Protein AF-A0A938EJT9-F1 (afdb_monomer_lite)

Secondary structure (DSSP, 8-state):
-------------------PPP--PPPP--TT-EEEE-TTSSS--EEEEEEEEETTEEEEEEPPSSTTPPPEEEEEESSSTTGGGEEE--PPPPP-----TTPPTTPPP----B--TTSPPPHHHHHHHHHHHH-EE-SSSEEEEEEEEEEEE---EE--TTT--SS--TTPEEEEEEEEEEEEEEESSEEEEEEEEEEEEEEE-TTSBEEEEEEEEEEEPPPEEEE--

pLDDT: mean 80.48, std 15.71, range [39.38, 98.12]

Structure (mmCIF, N/CA/C/O backbone):
data_AF-A0A938EJT9-F1
#
_entry.id   AF-A0A938EJT9-F1
#
loop_
_atom_site.group_PDB
_atom_site.id
_atom_site.type_symbol
_atom_site.label_atom_id
_atom_site.label_alt_id
_atom_site.label_comp_id
_atom_site.label_asym_id
_atom_site.label_entity_id
_atom_site.label_seq_id
_atom_site.pdbx_PDB_ins_code
_atom_site.Cartn_x
_atom_site.Cartn_y
_atom_site.Cartn_z
_atom_site.occupancy
_atom_site.B_iso_or_equiv
_atom_site.auth_seq_id
_atom_site.auth_comp_id
_atom_site.auth_asym_id
_atom_site.auth_atom_id
_atom_site.pdbx_PDB_model_num
ATOM 1 N N . MET A 1 1 ? -91.808 22.278 -19.556 1.00 40.25 1 MET A N 1
ATOM 2 C CA . MET A 1 1 ? -91.325 20.941 -19.974 1.00 40.25 1 MET A CA 1
ATOM 3 C C . MET A 1 1 ? -90.031 21.112 -20.758 1.00 40.25 1 MET A C 1
ATOM 5 O O . MET A 1 1 ? -90.070 21.832 -21.741 1.00 40.25 1 MET A O 1
ATOM 9 N N . LYS A 1 2 ? -88.957 20.416 -20.339 1.00 39.44 2 LYS A N 1
ATOM 10 C CA . LYS A 1 2 ? -87.621 20.293 -20.978 1.00 39.44 2 LYS A CA 1
ATOM 11 C C . LYS A 1 2 ? -86.743 21.565 -20.998 1.00 39.44 2 LYS A C 1
ATOM 13 O O . LYS A 1 2 ? -87.247 22.616 -21.337 1.00 39.44 2 LYS A O 1
ATOM 18 N N . ARG A 1 3 ? -85.424 21.571 -20.751 1.00 43.16 3 ARG A N 1
ATOM 19 C CA . ARG A 1 3 ? -84.415 20.712 -20.081 1.00 43.16 3 ARG A CA 1
ATOM 20 C C . ARG A 1 3 ? -83.052 21.444 -20.297 1.00 43.16 3 ARG A C 1
ATOM 22 O O . ARG A 1 3 ? -82.793 21.809 -21.431 1.00 43.16 3 ARG A O 1
ATOM 29 N N . PHE A 1 4 ? -82.228 21.576 -19.245 1.00 47.50 4 PHE A N 1
ATOM 30 C CA . PHE A 1 4 ? -80.739 21.613 -19.195 1.00 47.50 4 PHE A CA 1
ATOM 31 C C . PHE A 1 4 ? -79.873 22.648 -19.961 1.00 47.50 4 PHE A C 1
ATOM 33 O O . PHE A 1 4 ? -79.916 22.703 -21.181 1.00 47.50 4 PHE A O 1
ATOM 40 N N . LEU A 1 5 ? -78.983 23.324 -19.205 1.00 46.72 5 LEU A N 1
ATOM 41 C CA . LEU A 1 5 ? -77.520 23.562 -19.387 1.00 46.72 5 LEU A CA 1
ATOM 42 C C . LEU A 1 5 ? -77.147 24.690 -18.387 1.00 46.72 5 LEU A C 1
ATOM 44 O O . LEU A 1 5 ? -77.587 25.814 -18.578 1.00 46.72 5 LEU A O 1
ATOM 48 N N . THR A 1 6 ? -76.515 24.538 -17.217 1.00 51.53 6 THR A N 1
ATOM 49 C CA . THR A 1 6 ? -75.310 23.823 -16.748 1.00 51.53 6 THR A CA 1
ATOM 50 C C . THR A 1 6 ? -74.027 24.196 -17.499 1.00 51.53 6 THR A C 1
ATOM 52 O O . THR A 1 6 ? -73.629 23.502 -18.427 1.00 51.53 6 THR A O 1
ATOM 55 N N . VAL A 1 7 ? -73.349 25.262 -17.053 1.00 47.94 7 VAL A N 1
ATOM 56 C CA . VAL A 1 7 ? -71.919 25.496 -17.319 1.00 47.94 7 VAL A CA 1
ATOM 57 C C . VAL A 1 7 ? -71.188 25.437 -15.981 1.00 47.94 7 VAL A C 1
ATOM 59 O O . VAL A 1 7 ? -71.443 26.224 -15.073 1.00 47.94 7 VAL A O 1
ATOM 62 N N . ILE A 1 8 ? -70.351 24.411 -15.865 1.00 51.97 8 ILE A N 1
ATOM 63 C CA . ILE A 1 8 ? -69.615 23.993 -14.676 1.00 51.97 8 ILE A CA 1
ATOM 64 C C . ILE A 1 8 ? -68.308 24.784 -14.605 1.00 51.97 8 ILE A C 1
ATOM 66 O O . ILE A 1 8 ? -67.521 24.805 -15.548 1.00 51.97 8 ILE A O 1
ATOM 70 N N . LEU A 1 9 ? -68.098 25.420 -13.456 1.00 45.81 9 LEU A N 1
ATOM 71 C CA . LEU A 1 9 ? -66.876 26.094 -13.044 1.00 45.81 9 LEU A CA 1
ATOM 72 C C . LEU A 1 9 ? -65.834 25.023 -12.659 1.00 45.81 9 LEU A C 1
ATOM 74 O O . LEU A 1 9 ? -65.837 24.521 -11.537 1.00 45.81 9 LEU A O 1
ATOM 78 N N . SER A 1 10 ? -64.978 24.613 -13.596 1.00 46.66 10 SER A N 1
ATOM 79 C CA . SER A 1 10 ? -63.908 23.641 -13.333 1.00 46.66 10 SER A CA 1
ATOM 80 C C . SER A 1 10 ? -62.646 24.338 -12.822 1.00 46.66 10 SER A C 1
ATOM 82 O O . SER A 1 10 ? -61.808 24.802 -13.591 1.00 46.66 10 SER A O 1
ATOM 84 N N . LEU A 1 11 ? -62.520 24.382 -11.496 1.00 44.09 11 LEU A N 1
ATOM 85 C CA . LEU A 1 11 ? -61.301 24.715 -10.764 1.00 44.09 11 LEU A CA 1
ATOM 86 C C . LEU A 1 11 ? -60.334 23.515 -10.861 1.00 44.09 11 LEU A C 1
ATOM 88 O O . LEU A 1 11 ? -60.509 22.511 -10.173 1.00 44.09 11 LEU A O 1
ATOM 92 N N . ILE A 1 12 ? -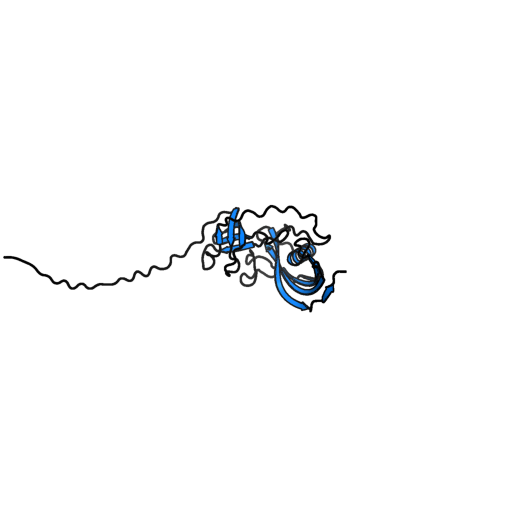59.342 23.580 -11.752 1.00 57.06 12 ILE A N 1
ATOM 93 C CA . ILE A 1 12 ? -58.293 22.555 -11.868 1.00 57.06 12 ILE A CA 1
ATOM 94 C C . ILE A 1 12 ? -57.261 22.807 -10.763 1.00 57.06 12 ILE A C 1
ATOM 96 O O . ILE A 1 12 ? -56.360 23.631 -10.905 1.00 57.06 12 ILE A O 1
ATOM 100 N N . ALA A 1 13 ? -57.414 22.107 -9.639 1.00 51.66 13 ALA A N 1
ATOM 101 C CA . ALA A 1 13 ? -56.390 21.999 -8.607 1.00 51.66 13 ALA A CA 1
ATOM 102 C C . ALA A 1 13 ? -55.299 21.028 -9.089 1.00 51.66 13 ALA A C 1
ATOM 104 O O . ALA A 1 13 ? -55.455 19.808 -9.033 1.00 51.66 13 ALA A O 1
ATOM 105 N N . LEU A 1 14 ? -54.203 21.581 -9.607 1.00 50.12 14 LEU A N 1
ATOM 106 C CA . LEU A 1 14 ? -53.016 20.837 -10.014 1.00 50.12 14 LEU A CA 1
ATOM 107 C C . LEU A 1 14 ? -52.234 20.417 -8.755 1.00 50.12 14 LEU A C 1
ATOM 109 O O . LEU A 1 14 ? -51.429 21.178 -8.222 1.00 50.12 14 LEU A O 1
ATOM 113 N N . VAL A 1 15 ? -52.504 19.215 -8.246 1.00 52.34 15 VAL A N 1
ATOM 114 C CA . VAL A 1 15 ? -51.714 18.591 -7.176 1.00 52.34 15 VAL A CA 1
ATOM 115 C C . VAL A 1 15 ? -50.396 18.116 -7.788 1.00 52.34 15 VAL A C 1
ATOM 117 O O . VAL A 1 15 ? -50.340 17.085 -8.454 1.00 52.34 15 VAL A O 1
ATOM 120 N N . ALA A 1 16 ? -49.331 18.892 -7.592 1.00 51.09 16 ALA A N 1
ATOM 121 C CA . ALA A 1 16 ? -47.973 18.478 -7.914 1.00 51.09 16 ALA A CA 1
ATOM 122 C C . ALA A 1 16 ? -47.543 17.375 -6.931 1.00 51.09 16 ALA A C 1
ATOM 124 O O . ALA A 1 16 ? -47.157 17.651 -5.797 1.00 51.09 16 ALA A O 1
ATOM 125 N N . LEU A 1 17 ? -47.639 16.114 -7.362 1.00 52.88 17 LEU A N 1
ATOM 126 C CA . LEU A 1 17 ? -47.002 14.983 -6.691 1.00 52.88 17 LEU A CA 1
ATOM 127 C C . LEU A 1 17 ? -45.481 15.154 -6.830 1.00 52.88 17 LEU A C 1
ATOM 129 O O . LEU A 1 17 ? -44.883 14.777 -7.835 1.00 52.88 17 LEU A O 1
ATOM 133 N N . SER A 1 18 ? -44.845 15.748 -5.825 1.00 52.62 18 SER A N 1
ATOM 134 C CA . SER A 1 18 ? -43.399 15.667 -5.648 1.00 52.62 18 SER A CA 1
ATOM 135 C C . SER A 1 18 ? -43.050 14.225 -5.280 1.00 52.62 18 SER A C 1
ATOM 137 O O . SER A 1 18 ? -43.111 13.839 -4.112 1.00 52.62 18 SER A O 1
ATOM 139 N N . ALA A 1 19 ? -42.740 13.411 -6.286 1.00 51.78 19 ALA A N 1
ATOM 140 C CA . ALA A 1 19 ? -42.120 12.113 -6.088 1.00 51.78 19 ALA A CA 1
ATOM 141 C C . ALA A 1 19 ? -40.722 12.344 -5.499 1.00 51.78 19 ALA A C 1
ATOM 143 O O . ALA A 1 19 ? -39.797 12.741 -6.207 1.00 51.78 19 ALA A O 1
ATOM 144 N N . SER A 1 20 ? -40.579 12.149 -4.189 1.00 52.94 20 SER A N 1
ATOM 145 C CA . SER A 1 20 ? -39.262 12.063 -3.564 1.00 52.94 20 SER A CA 1
ATOM 146 C C . SER A 1 20 ? -38.480 10.937 -4.247 1.00 52.94 20 SER A C 1
ATOM 148 O O . SER A 1 20 ? -39.041 9.848 -4.408 1.00 52.94 20 SER A O 1
ATOM 150 N N . PRO A 1 21 ? -37.218 11.154 -4.661 1.00 54.62 21 PRO A N 1
ATOM 151 C CA . PRO A 1 21 ? -36.400 10.072 -5.184 1.00 54.62 21 PRO A CA 1
ATOM 152 C C . PRO A 1 21 ? -36.297 8.996 -4.102 1.00 54.62 21 PRO A C 1
ATOM 154 O O . PRO A 1 21 ? -35.836 9.262 -2.991 1.00 54.62 21 PRO A O 1
ATOM 157 N N . ALA A 1 22 ? -36.793 7.796 -4.407 1.00 55.19 22 ALA A N 1
ATOM 158 C CA . ALA A 1 22 ? -36.596 6.641 -3.550 1.00 55.19 22 ALA A CA 1
ATOM 159 C C . ALA A 1 22 ? -35.086 6.447 -3.377 1.00 55.19 22 ALA A C 1
ATOM 161 O O . ALA A 1 22 ? -34.346 6.454 -4.362 1.00 55.19 22 ALA A O 1
ATOM 162 N N . ALA A 1 23 ? -34.632 6.322 -2.130 1.00 57.34 23 ALA A N 1
ATOM 163 C CA . ALA A 1 23 ? -33.250 5.974 -1.850 1.00 57.34 23 ALA A CA 1
ATOM 164 C C . ALA A 1 23 ? -32.955 4.642 -2.550 1.00 57.34 23 ALA A C 1
ATOM 166 O O . ALA A 1 23 ? -33.584 3.627 -2.247 1.00 57.34 23 ALA A O 1
ATOM 167 N N . VAL A 1 24 ? -32.056 4.668 -3.532 1.00 55.97 24 VAL A N 1
ATOM 168 C CA . VAL A 1 24 ? -31.617 3.468 -4.239 1.00 55.97 24 VAL A CA 1
ATOM 169 C C . VAL A 1 24 ? -30.827 2.647 -3.225 1.00 55.97 24 VAL A C 1
ATOM 171 O O . VAL A 1 24 ? -29.765 3.067 -2.772 1.00 55.97 24 VAL A O 1
ATOM 174 N N . ALA A 1 25 ? -31.392 1.528 -2.779 1.00 57.81 25 ALA A N 1
ATOM 175 C CA . ALA A 1 25 ? -30.650 0.573 -1.971 1.00 57.81 25 ALA A CA 1
ATOM 176 C C . ALA A 1 25 ? -29.583 -0.078 -2.861 1.00 57.81 25 ALA A C 1
ATOM 178 O O . ALA A 1 25 ? -29.863 -0.388 -4.023 1.00 57.81 25 ALA A O 1
ATOM 179 N N . ALA A 1 26 ? -28.374 -0.281 -2.330 1.00 61.00 26 ALA A N 1
ATOM 180 C CA . ALA A 1 26 ? -27.379 -1.087 -3.030 1.00 61.00 26 ALA A CA 1
ATOM 181 C C . ALA A 1 26 ? -27.960 -2.490 -3.313 1.00 61.00 26 ALA A C 1
ATOM 183 O O . ALA A 1 26 ? -28.765 -2.978 -2.512 1.00 61.00 26 ALA A O 1
ATOM 184 N N . PRO A 1 27 ? -27.560 -3.160 -4.410 1.00 68.00 27 PRO A N 1
ATOM 185 C CA . PRO A 1 27 ? -27.874 -4.573 -4.588 1.00 68.00 27 PRO A CA 1
ATOM 186 C C . PRO A 1 27 ? -27.391 -5.369 -3.364 1.00 68.00 27 PRO A C 1
ATOM 188 O O . PRO A 1 27 ? -26.312 -5.086 -2.833 1.00 68.00 27 PRO A O 1
ATOM 191 N N . ASP A 1 28 ? -28.184 -6.340 -2.903 1.00 84.25 28 ASP A N 1
ATOM 192 C CA . ASP A 1 28 ? -27.741 -7.240 -1.837 1.00 84.25 28 ASP A CA 1
ATOM 193 C C . ASP A 1 28 ? -26.773 -8.283 -2.416 1.00 84.25 28 ASP A C 1
ATOM 195 O O . ASP A 1 28 ? -27.117 -8.992 -3.364 1.00 84.25 28 ASP A O 1
ATOM 199 N N . PHE A 1 29 ? -25.557 -8.350 -1.867 1.00 90.19 29 PHE A N 1
ATOM 200 C CA . PHE A 1 29 ? -24.513 -9.301 -2.266 1.00 90.19 29 PHE A CA 1
ATOM 201 C C . PHE A 1 29 ? -24.236 -10.283 -1.132 1.00 90.19 29 PHE A C 1
ATOM 203 O O . PHE A 1 29 ? -24.182 -9.890 0.031 1.00 90.19 29 PHE A O 1
ATOM 210 N N . ASN A 1 30 ? -23.979 -11.541 -1.471 1.00 92.00 30 ASN A N 1
ATOM 211 C CA . ASN A 1 30 ? -23.541 -12.561 -0.526 1.00 92.00 30 ASN A CA 1
ATOM 212 C C . ASN A 1 30 ? -22.011 -12.643 -0.471 1.00 92.00 30 ASN A C 1
ATOM 214 O O . ASN A 1 30 ? -21.303 -12.316 -1.428 1.00 92.00 30 ASN A O 1
ATOM 218 N N . VAL A 1 31 ? -21.483 -13.160 0.640 1.00 89.44 31 VAL A N 1
ATOM 219 C CA . VAL A 1 31 ? -20.063 -13.528 0.730 1.00 89.44 31 VAL A CA 1
ATOM 220 C C . VAL A 1 31 ? -19.733 -14.569 -0.345 1.00 89.44 31 VAL A C 1
ATOM 222 O O . VAL A 1 31 ? -20.344 -15.634 -0.400 1.00 89.44 31 VAL A O 1
ATOM 225 N N . GLY A 1 32 ? -18.739 -14.265 -1.177 1.00 86.88 32 GLY A N 1
ATOM 226 C CA . GLY A 1 32 ? -18.320 -15.055 -2.334 1.00 86.88 32 GLY A CA 1
ATOM 227 C C . GLY A 1 32 ? -18.750 -14.470 -3.682 1.00 86.88 32 GLY A C 1
ATOM 228 O O . GLY A 1 32 ? -18.171 -14.850 -4.701 1.00 86.88 32 GLY A O 1
ATOM 229 N N . ASP A 1 33 ? -19.693 -13.523 -3.708 1.00 92.56 33 ASP A N 1
ATOM 230 C CA . ASP A 1 33 ? -20.169 -12.928 -4.957 1.00 92.56 33 ASP A CA 1
ATOM 231 C C . ASP A 1 33 ? -19.076 -12.103 -5.649 1.00 92.56 33 ASP A C 1
ATOM 233 O O . ASP A 1 33 ? -18.282 -11.397 -5.013 1.00 92.56 33 ASP A O 1
ATOM 237 N N . ARG A 1 34 ? -19.056 -12.174 -6.986 1.00 93.50 34 ARG A N 1
ATOM 238 C CA . ARG A 1 34 ? -18.194 -11.343 -7.830 1.00 93.50 34 ARG A CA 1
ATOM 239 C C . ARG A 1 34 ? -18.795 -9.956 -7.964 1.00 93.50 34 ARG A C 1
ATOM 241 O O . ARG A 1 34 ? -19.933 -9.791 -8.401 1.00 93.50 34 ARG A O 1
ATOM 248 N N . VAL A 1 35 ? -17.996 -8.954 -7.632 1.00 94.44 35 VAL A N 1
ATOM 249 C CA . VAL A 1 35 ? -18.419 -7.553 -7.629 1.00 94.44 35 VAL A CA 1
ATOM 250 C C . VAL A 1 35 ? -17.384 -6.682 -8.319 1.00 94.44 35 VAL A C 1
ATOM 252 O O . VAL A 1 35 ? -16.220 -7.054 -8.428 1.00 94.44 35 VAL A O 1
ATOM 255 N N . GLU A 1 36 ? -17.805 -5.532 -8.820 1.00 94.06 36 GLU A N 1
ATOM 256 C CA . GLU A 1 36 ? -16.907 -4.445 -9.193 1.00 94.06 36 GLU A CA 1
ATOM 257 C C . GLU A 1 36 ? -17.176 -3.274 -8.268 1.00 94.06 36 GLU A C 1
ATOM 259 O O . GLU A 1 36 ? -18.337 -2.998 -7.953 1.00 94.06 36 GLU A O 1
ATOM 264 N N . ILE A 1 37 ? -16.119 -2.571 -7.868 1.00 92.94 37 ILE A N 1
ATOM 265 C CA . ILE A 1 37 ? -16.244 -1.381 -7.030 1.00 92.94 37 ILE A CA 1
ATOM 266 C C . ILE A 1 37 ? -15.594 -0.152 -7.661 1.00 92.94 37 ILE A C 1
ATOM 268 O O . ILE A 1 37 ? -14.522 -0.246 -8.251 1.00 92.94 37 ILE A O 1
ATOM 272 N N . ASP A 1 38 ? -16.212 1.016 -7.491 1.00 90.44 38 ASP A N 1
ATOM 273 C CA . ASP A 1 38 ? -15.593 2.321 -7.758 1.00 90.44 38 ASP A CA 1
ATOM 274 C C . ASP A 1 38 ? -15.029 2.887 -6.452 1.00 90.44 38 ASP A C 1
ATOM 276 O O . ASP A 1 38 ? -15.600 3.777 -5.814 1.00 90.44 38 ASP A O 1
ATOM 280 N N . ALA A 1 39 ? -13.900 2.321 -6.025 1.00 83.06 39 ALA A N 1
ATOM 281 C CA . ALA A 1 39 ? -13.293 2.601 -4.725 1.00 83.06 39 ALA A CA 1
ATOM 282 C C . ALA A 1 39 ? -12.998 4.094 -4.485 1.00 83.06 39 ALA A C 1
ATOM 284 O O . ALA A 1 39 ? -13.011 4.556 -3.344 1.00 83.06 39 ALA A O 1
ATOM 285 N N . LEU A 1 40 ? -12.734 4.855 -5.552 1.00 80.31 40 LEU A N 1
ATOM 286 C CA . LEU A 1 40 ? -12.380 6.274 -5.475 1.00 80.31 40 LEU A CA 1
ATOM 287 C C . LEU A 1 40 ? -13.544 7.206 -5.840 1.00 80.31 40 LEU A C 1
ATOM 289 O O . LEU A 1 40 ? -13.448 8.407 -5.595 1.00 80.31 40 LEU A O 1
ATOM 293 N N . GLY A 1 41 ? -14.650 6.686 -6.377 1.00 81.94 41 GLY A N 1
ATOM 294 C CA . GLY A 1 41 ? -15.772 7.509 -6.840 1.00 81.94 41 GLY A CA 1
ATOM 295 C C . GLY A 1 41 ? -15.444 8.313 -8.093 1.00 81.94 41 GLY A C 1
ATOM 296 O O . GLY A 1 41 ? -15.935 9.431 -8.240 1.00 81.94 41 GLY A O 1
ATOM 297 N N . ILE A 1 42 ? -14.552 7.796 -8.937 1.00 84.75 42 ILE A N 1
ATOM 298 C CA . ILE A 1 42 ? -14.068 8.467 -10.155 1.00 84.75 42 ILE A CA 1
ATOM 299 C C . ILE A 1 42 ? -14.501 7.731 -11.429 1.00 84.75 42 ILE A C 1
ATOM 301 O O . ILE A 1 42 ? -13.981 8.006 -12.509 1.00 84.75 42 ILE A O 1
ATOM 305 N N . GLY A 1 43 ? -15.421 6.771 -11.311 1.00 85.75 43 GLY A N 1
ATOM 306 C CA . GLY A 1 43 ? -15.906 5.935 -12.406 1.00 85.75 43 GLY A CA 1
ATOM 307 C C . GLY A 1 43 ? -14.947 4.817 -12.816 1.00 85.75 43 GLY A C 1
ATOM 308 O O . GLY A 1 43 ? -15.142 4.210 -13.871 1.00 85.75 43 GLY A O 1
ATOM 309 N N . LYS A 1 44 ? -13.910 4.530 -12.016 1.00 88.81 44 LYS A N 1
ATOM 310 C CA . LYS A 1 44 ? -12.966 3.438 -12.287 1.00 88.81 44 LYS A CA 1
ATOM 311 C C . LYS A 1 44 ? -13.382 2.199 -11.500 1.00 88.81 44 LYS A C 1
ATOM 313 O O . LYS A 1 44 ? -13.154 2.122 -10.299 1.00 88.81 44 LYS A O 1
ATOM 318 N N . TRP A 1 45 ? -13.947 1.233 -12.212 1.00 91.44 45 TRP A N 1
ATOM 319 C CA . TRP A 1 45 ? -14.442 -0.018 -11.648 1.00 91.44 45 TRP A CA 1
ATOM 320 C C . TRP A 1 45 ? -13.330 -1.059 -11.533 1.00 91.44 45 TRP A C 1
ATOM 322 O O . TRP A 1 45 ? -12.627 -1.335 -12.506 1.00 91.44 45 TRP A O 1
ATOM 332 N N . GLU A 1 46 ? -13.171 -1.629 -10.342 1.00 90.94 46 GLU A N 1
ATOM 333 C CA . GLU A 1 46 ? -12.173 -2.654 -10.037 1.00 90.94 46 GLU A CA 1
ATOM 334 C C . GLU A 1 46 ? -12.883 -3.956 -9.639 1.00 90.94 46 GLU A C 1
ATOM 336 O O . GLU A 1 46 ? -13.681 -3.936 -8.697 1.00 90.94 46 GLU A O 1
ATOM 341 N N . PRO A 1 47 ? -12.641 -5.078 -10.346 1.00 93.38 47 PRO A N 1
ATOM 342 C CA . PRO A 1 47 ? -13.280 -6.351 -10.037 1.00 93.38 47 PRO A CA 1
ATOM 343 C C . PRO A 1 47 ? -12.755 -6.921 -8.717 1.00 93.38 47 PRO A C 1
ATOM 345 O O . PRO A 1 47 ? -11.640 -6.619 -8.289 1.00 93.38 47 PRO A O 1
ATOM 348 N N . GLY A 1 48 ? -13.560 -7.748 -8.062 1.00 92.69 48 GLY A N 1
ATOM 349 C CA . GLY A 1 48 ? -13.253 -8.325 -6.763 1.00 92.69 48 GLY A CA 1
ATOM 350 C C . GLY A 1 48 ? -14.291 -9.332 -6.284 1.00 92.69 48 GLY A C 1
ATOM 351 O O . GLY A 1 48 ? -15.152 -9.798 -7.035 1.00 92.69 48 GLY A O 1
ATOM 352 N N . VAL A 1 49 ? -14.187 -9.682 -5.007 1.00 92.50 49 VAL A N 1
ATOM 353 C CA . VAL A 1 49 ? -15.078 -10.617 -4.312 1.00 92.50 49 VAL A CA 1
ATOM 354 C C . VAL A 1 49 ? -15.584 -9.969 -3.028 1.00 92.50 49 VAL A C 1
ATOM 356 O O . VAL A 1 49 ? -14.793 -9.393 -2.275 1.00 92.50 49 VAL A O 1
ATOM 359 N N . ALA A 1 50 ? -16.879 -10.082 -2.745 1.00 91.31 50 ALA A N 1
ATOM 360 C CA . ALA A 1 50 ? -17.414 -9.779 -1.420 1.00 91.31 50 ALA A CA 1
ATOM 361 C C . ALA A 1 50 ? -16.916 -10.843 -0.427 1.00 91.31 50 ALA A C 1
ATOM 363 O O . ALA A 1 50 ? -17.238 -12.019 -0.556 1.00 91.31 50 ALA A O 1
ATOM 364 N N . ILE A 1 51 ? -16.089 -10.463 0.544 1.00 90.62 51 ILE A N 1
ATOM 365 C CA . ILE A 1 51 ? -15.435 -11.409 1.469 1.00 90.62 51 ILE A CA 1
ATOM 366 C C . ILE A 1 51 ? -16.006 -11.375 2.887 1.00 90.62 51 ILE A C 1
ATOM 368 O O . ILE A 1 51 ? -15.759 -12.296 3.660 1.00 90.62 51 ILE A O 1
ATOM 372 N N . ALA A 1 52 ? -16.763 -10.336 3.232 1.00 86.44 52 ALA A N 1
ATOM 373 C CA . ALA A 1 52 ? -17.575 -10.297 4.438 1.00 86.44 52 ALA A CA 1
ATOM 374 C C . ALA A 1 52 ? -18.765 -9.355 4.242 1.00 86.44 52 ALA A C 1
ATOM 376 O O . ALA A 1 52 ? -18.714 -8.423 3.435 1.00 86.44 52 ALA A O 1
ATOM 377 N N . GLU A 1 53 ? -19.808 -9.581 5.026 1.00 88.81 53 GLU A N 1
ATOM 378 C CA . GLU A 1 53 ? -20.993 -8.739 5.090 1.00 88.81 53 GLU A CA 1
ATOM 379 C C . GLU A 1 53 ? -21.212 -8.310 6.541 1.00 88.81 53 GLU A C 1
ATOM 381 O O . GLU A 1 53 ? -21.187 -9.128 7.461 1.00 88.81 53 GLU A O 1
ATOM 386 N N . ASN A 1 54 ? -21.412 -7.012 6.736 1.00 86.06 54 ASN A N 1
ATOM 387 C CA . ASN A 1 54 ? -21.825 -6.409 7.994 1.00 86.06 54 ASN A CA 1
ATOM 388 C C . ASN A 1 54 ? -23.225 -5.805 7.820 1.00 86.06 54 ASN A C 1
ATOM 390 O O . ASN A 1 54 ? -23.667 -5.577 6.695 1.00 86.06 54 ASN A O 1
ATOM 394 N N . ALA A 1 55 ? -23.880 -5.458 8.934 1.00 85.38 55 ALA A N 1
ATOM 395 C CA . ALA A 1 55 ? -25.223 -4.867 8.926 1.00 85.38 55 ALA A CA 1
ATOM 396 C C . ALA A 1 55 ? -25.372 -3.703 7.923 1.00 85.38 55 ALA A C 1
ATOM 398 O O . ALA A 1 55 ? -26.340 -3.662 7.171 1.00 85.38 55 ALA A O 1
ATOM 399 N N . ASP A 1 56 ? -24.367 -2.821 7.852 1.00 86.69 56 ASP A N 1
ATOM 400 C CA . ASP A 1 56 ? -24.431 -1.596 7.046 1.00 86.69 56 ASP A CA 1
ATOM 401 C C . ASP A 1 56 ? -23.409 -1.545 5.896 1.00 86.69 56 ASP 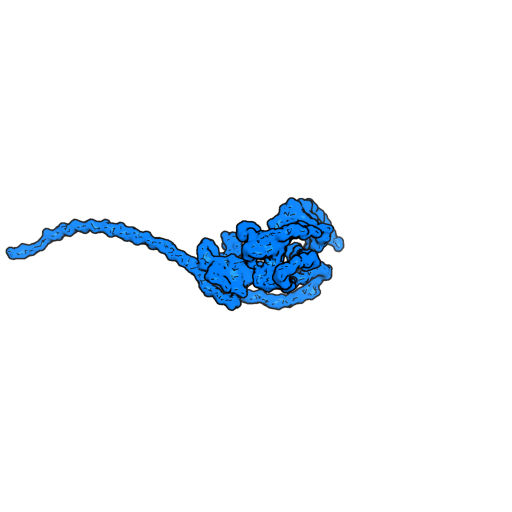A C 1
ATOM 403 O O . ASP A 1 56 ? -23.274 -0.510 5.241 1.00 86.69 56 ASP A O 1
ATOM 407 N N . SER A 1 57 ? -22.635 -2.610 5.648 1.00 88.00 57 SER A N 1
ATOM 408 C CA . SER A 1 57 ? -21.566 -2.582 4.631 1.00 88.00 57 SER A CA 1
ATOM 409 C C . SER A 1 57 ? -21.127 -3.956 4.130 1.00 88.00 57 SER A C 1
ATOM 411 O O . SER A 1 57 ? -21.265 -4.961 4.820 1.00 88.00 57 SER A O 1
ATOM 413 N N . TYR A 1 58 ? -20.505 -3.969 2.955 1.00 90.00 58 TYR A N 1
ATOM 414 C CA . TYR A 1 58 ? -19.724 -5.083 2.430 1.00 90.00 58 TYR A CA 1
ATOM 415 C C . TYR A 1 58 ? -18.239 -4.836 2.640 1.00 90.00 58 TYR A C 1
ATOM 417 O O . TYR A 1 58 ? -17.756 -3.721 2.443 1.00 90.00 58 TYR A O 1
ATOM 425 N N . LEU A 1 59 ? -17.495 -5.889 2.960 1.00 90.62 59 LEU A N 1
ATOM 426 C CA . LEU A 1 59 ? -16.052 -5.908 2.782 1.00 90.62 59 LEU A CA 1
ATOM 427 C C . LEU A 1 59 ? -15.746 -6.561 1.437 1.00 90.62 59 LEU A C 1
ATOM 429 O O . LEU A 1 59 ? -15.991 -7.752 1.249 1.00 90.62 59 LEU A O 1
ATOM 433 N N . VAL A 1 60 ? -15.199 -5.787 0.509 1.00 90.94 60 VAL A N 1
ATOM 434 C CA . VAL A 1 60 ? -14.828 -6.255 -0.827 1.00 90.94 60 VAL A CA 1
ATOM 435 C C . VAL A 1 60 ? -13.318 -6.364 -0.926 1.00 90.94 60 VAL A C 1
ATOM 437 O O . VAL A 1 60 ? -12.601 -5.415 -0.612 1.00 90.94 60 VAL A O 1
ATOM 440 N N . ARG A 1 61 ? -12.838 -7.510 -1.406 1.00 89.19 61 ARG A N 1
ATOM 441 C CA . ARG A 1 61 ? -11.443 -7.727 -1.782 1.00 89.19 61 ARG A CA 1
ATOM 442 C C . ARG A 1 61 ? -11.306 -7.580 -3.293 1.00 89.19 61 ARG A C 1
ATOM 444 O O . ARG A 1 61 ? -11.845 -8.410 -4.020 1.00 89.19 61 ARG A O 1
ATOM 451 N N . THR A 1 62 ? -10.609 -6.551 -3.766 1.00 89.75 62 THR A N 1
ATOM 452 C CA . THR A 1 62 ? -10.370 -6.357 -5.203 1.00 89.75 62 THR A CA 1
ATOM 453 C C . THR A 1 62 ? -9.326 -7.326 -5.712 1.00 89.75 62 THR A C 1
ATOM 455 O O . THR A 1 62 ? -8.359 -7.631 -5.012 1.00 89.75 62 THR A O 1
ATOM 458 N N . ASP A 1 63 ? -9.511 -7.786 -6.943 1.00 86.06 63 ASP A N 1
ATOM 459 C CA . ASP A 1 63 ? -8.518 -8.561 -7.662 1.00 86.06 63 ASP A CA 1
ATOM 460 C C . ASP A 1 63 ? -7.191 -7.791 -7.679 1.00 86.06 63 ASP A C 1
ATOM 462 O O . ASP A 1 63 ? -7.166 -6.557 -7.787 1.00 86.06 63 ASP A O 1
ATOM 466 N N . PRO A 1 64 ? -6.057 -8.494 -7.566 1.00 73.75 64 PRO A N 1
ATOM 467 C CA . PRO A 1 64 ? -4.779 -7.825 -7.606 1.00 73.75 64 PRO A CA 1
ATOM 468 C C . PRO A 1 64 ? -4.625 -7.240 -9.010 1.00 73.75 64 PRO A C 1
ATOM 470 O O . PRO A 1 64 ? -4.801 -7.943 -10.003 1.00 73.75 64 PRO A O 1
ATOM 473 N N . LEU A 1 65 ? -4.242 -5.963 -9.113 1.00 68.88 65 LEU A N 1
ATOM 474 C CA . LEU A 1 65 ? -4.063 -5.305 -10.421 1.00 68.88 65 LEU A CA 1
ATOM 475 C C . LEU A 1 65 ? -3.050 -6.038 -11.323 1.00 68.88 65 LEU A C 1
ATOM 477 O O . LEU A 1 65 ? -2.968 -5.762 -12.516 1.00 68.88 65 LEU A O 1
ATOM 481 N N . ARG A 1 66 ? -2.229 -6.917 -10.734 1.00 63.84 66 ARG A N 1
ATOM 482 C CA . ARG A 1 66 ? -1.254 -7.776 -11.404 1.00 63.84 66 ARG A CA 1
ATOM 483 C C . ARG A 1 66 ? -0.790 -8.910 -10.485 1.00 63.84 66 ARG A C 1
ATOM 485 O O . ARG A 1 66 ? -0.894 -8.774 -9.259 1.00 63.84 66 ARG A O 1
ATOM 492 N N . PRO A 1 67 ? -0.189 -9.971 -11.048 1.00 60.50 67 PRO A N 1
ATOM 493 C CA . PRO A 1 67 ? 0.421 -11.036 -10.273 1.00 60.50 67 PRO A CA 1
ATOM 494 C C . PRO A 1 67 ? 1.343 -10.547 -9.145 1.00 60.50 67 PRO A C 1
ATOM 496 O O . PRO A 1 67 ? 2.144 -9.632 -9.326 1.00 60.50 67 PRO A O 1
ATOM 499 N N . GLY A 1 68 ? 1.221 -11.154 -7.965 1.00 55.44 68 GLY A N 1
ATOM 500 C CA . GLY A 1 68 ? 2.041 -10.858 -6.788 1.00 55.44 68 GLY A CA 1
ATOM 501 C C . GLY A 1 68 ? 1.757 -9.544 -6.046 1.00 55.44 68 GLY A C 1
ATOM 502 O O . GLY A 1 68 ? 2.428 -9.297 -5.045 1.00 55.44 68 GLY A O 1
ATOM 503 N N . MET A 1 69 ? 0.800 -8.706 -6.468 1.00 59.62 69 MET A N 1
ATOM 504 C CA . MET A 1 69 ? 0.393 -7.545 -5.659 1.00 59.62 69 MET A CA 1
ATOM 505 C C . MET A 1 69 ? -0.582 -7.932 -4.540 1.00 59.62 69 MET A C 1
ATOM 507 O O . MET A 1 69 ? -1.357 -8.876 -4.703 1.00 59.62 69 MET A O 1
ATOM 511 N N . PRO A 1 70 ? -0.560 -7.214 -3.399 1.00 64.31 70 PRO A N 1
ATOM 512 C CA . PRO A 1 70 ? -1.581 -7.393 -2.379 1.00 64.31 70 PRO A CA 1
ATOM 513 C C . PRO A 1 70 ? -2.949 -7.003 -2.946 1.00 64.31 70 PRO A C 1
ATOM 515 O O . PRO A 1 70 ? -3.066 -6.035 -3.698 1.00 64.31 70 PRO A O 1
ATOM 518 N N . TYR A 1 71 ? -3.977 -7.752 -2.558 1.00 75.19 71 TYR A N 1
ATOM 519 C CA . TYR A 1 71 ? -5.363 -7.395 -2.833 1.00 75.19 71 TYR A CA 1
ATOM 520 C C . TYR A 1 71 ? -5.708 -6.074 -2.133 1.00 75.19 71 TYR A C 1
ATOM 522 O O . TYR A 1 71 ? -5.264 -5.839 -1.000 1.00 75.19 71 TYR A O 1
ATOM 530 N N . GLY A 1 72 ? -6.505 -5.231 -2.788 1.00 81.12 72 GLY A N 1
ATOM 531 C CA . GLY A 1 72 ? -7.157 -4.111 -2.116 1.00 81.12 72 GLY A CA 1
ATOM 532 C C . GLY A 1 72 ? -8.326 -4.628 -1.285 1.00 81.12 72 GLY A C 1
ATOM 533 O O . GLY A 1 72 ? -8.979 -5.595 -1.668 1.00 81.12 72 GLY A O 1
ATOM 534 N N . GLU A 1 73 ? -8.588 -4.015 -0.136 1.00 87.12 73 GLU A N 1
ATOM 535 C CA . GLU A 1 73 ? -9.766 -4.320 0.677 1.00 87.12 73 GLU A CA 1
ATOM 536 C C . GLU A 1 73 ? -10.498 -3.020 0.988 1.00 87.12 73 GLU A C 1
ATOM 538 O O . GLU A 1 73 ? -9.897 -2.058 1.473 1.00 87.12 73 GLU A O 1
ATOM 543 N N . TYR A 1 74 ? -11.792 -2.997 0.687 1.00 86.81 74 TYR A N 1
ATOM 544 C CA . TYR A 1 74 ? -12.624 -1.807 0.764 1.00 86.81 74 TYR A CA 1
ATOM 545 C C . TYR A 1 74 ? -13.915 -2.121 1.499 1.00 86.81 74 TYR A C 1
ATOM 547 O O . TYR A 1 74 ? -14.605 -3.089 1.182 1.00 86.81 74 TYR A O 1
ATOM 555 N N . THR A 1 75 ? -14.250 -1.271 2.462 1.00 87.81 75 THR A N 1
ATOM 556 C CA . THR A 1 75 ? -15.558 -1.291 3.110 1.00 87.81 75 THR A CA 1
ATOM 557 C C . THR A 1 75 ? -16.510 -0.425 2.293 1.00 87.81 75 THR A C 1
ATOM 559 O O . THR A 1 75 ? -16.329 0.791 2.228 1.00 87.81 75 THR A O 1
ATOM 562 N N . ILE A 1 76 ? -17.509 -1.041 1.663 1.00 87.19 76 ILE A N 1
ATOM 563 C CA . ILE A 1 76 ? -18.519 -0.357 0.854 1.00 87.19 76 ILE A CA 1
ATOM 564 C C . ILE A 1 76 ? -19.838 -0.316 1.631 1.00 87.19 76 ILE A C 1
ATOM 566 O O . ILE A 1 76 ? -20.382 -1.376 1.936 1.00 87.19 76 ILE A O 1
ATOM 570 N N . PRO A 1 77 ? -20.374 0.862 1.979 1.00 85.56 77 PRO A N 1
ATOM 571 C CA . PRO A 1 77 ? -21.622 0.949 2.728 1.00 85.56 77 PRO A CA 1
ATOM 572 C C . PRO A 1 77 ? -22.830 0.544 1.867 1.00 85.56 77 PRO A C 1
ATOM 574 O O . PRO A 1 77 ? -22.889 0.843 0.675 1.00 85.56 77 PRO A O 1
ATOM 577 N N . LYS A 1 78 ? -23.824 -0.099 2.491 1.00 85.69 78 LYS A N 1
ATOM 578 C CA . LYS A 1 78 ? -25.096 -0.506 1.859 1.00 85.69 78 LYS A CA 1
ATOM 579 C C . LYS A 1 78 ? -26.065 0.658 1.628 1.00 85.69 78 LYS A C 1
ATOM 581 O O . LYS A 1 78 ? -27.053 0.505 0.914 1.00 85.69 78 LYS A O 1
ATOM 586 N N . THR A 1 79 ? -25.805 1.810 2.247 1.00 80.69 79 THR A N 1
ATOM 587 C CA . THR A 1 79 ? -26.654 3.008 2.190 1.00 80.69 79 THR A CA 1
ATOM 588 C C . THR A 1 79 ? -25.817 4.280 1.988 1.00 80.69 79 THR A C 1
ATOM 590 O O . THR A 1 79 ? -24.609 4.296 2.230 1.00 80.69 79 THR A O 1
ATOM 593 N N . GLY A 1 80 ? -26.451 5.365 1.524 1.00 79.00 80 GLY A N 1
ATOM 594 C CA . GLY A 1 80 ? -25.807 6.669 1.313 1.00 79.00 80 GLY A CA 1
ATOM 595 C C . GLY A 1 80 ? -25.206 6.864 -0.085 1.00 79.00 80 GLY A C 1
ATOM 596 O O . GLY A 1 80 ? -25.451 6.087 -0.995 1.00 79.00 80 GLY A O 1
ATOM 597 N N . SER A 1 81 ? -24.401 7.914 -0.279 1.00 71.88 81 SER A N 1
ATOM 598 C CA . SER A 1 81 ? -23.862 8.318 -1.598 1.00 71.88 81 SER A CA 1
ATOM 599 C C . SER A 1 81 ? -22.824 7.362 -2.211 1.00 71.88 81 SER A C 1
ATOM 601 O O . SER A 1 81 ? -22.263 7.642 -3.270 1.00 71.88 81 SER A O 1
ATOM 603 N N . TRP A 1 82 ? -22.539 6.250 -1.538 1.00 70.19 82 TRP A N 1
ATOM 604 C CA . TRP A 1 82 ? -21.565 5.243 -1.956 1.00 70.19 82 TRP A CA 1
ATOM 605 C C . TRP A 1 82 ? -22.220 3.941 -2.442 1.00 70.19 82 TRP A C 1
ATOM 607 O O . TRP A 1 82 ? -21.503 3.070 -2.922 1.00 70.19 82 TRP A O 1
ATOM 617 N N . VAL A 1 83 ? -23.552 3.812 -2.374 1.00 73.50 83 VAL A N 1
ATOM 618 C CA . VAL A 1 83 ? -24.277 2.604 -2.824 1.00 73.50 83 VAL A CA 1
ATOM 619 C C . VAL A 1 83 ? -24.087 2.300 -4.303 1.00 73.50 83 VAL A C 1
ATOM 621 O O . VAL A 1 83 ? -23.939 1.142 -4.677 1.00 73.50 83 VAL A O 1
ATOM 624 N N . ASP A 1 84 ? -23.974 3.340 -5.128 1.00 80.25 84 ASP A N 1
ATOM 625 C CA . ASP A 1 84 ? -23.754 3.209 -6.570 1.00 80.25 84 ASP A CA 1
ATOM 626 C C . ASP A 1 84 ? -22.298 2.861 -6.922 1.00 80.25 84 ASP A C 1
ATOM 628 O O . ASP A 1 84 ? -21.929 2.857 -8.094 1.00 80.25 84 ASP A O 1
ATOM 632 N N . ARG A 1 85 ? -21.442 2.597 -5.923 1.00 86.00 85 ARG A N 1
ATOM 633 C CA . ARG A 1 85 ? -20.024 2.251 -6.107 1.00 86.00 85 ARG A CA 1
ATOM 634 C C . ARG A 1 85 ? -19.752 0.760 -5.992 1.00 86.00 85 ARG A C 1
ATOM 636 O O . ARG A 1 85 ? -18.587 0.381 -5.938 1.00 86.00 85 ARG A O 1
ATOM 643 N N . ILE A 1 86 ? -20.784 -0.077 -5.941 1.00 91.31 86 ILE A N 1
ATOM 644 C CA . ILE A 1 86 ? -20.661 -1.531 -6.026 1.00 91.31 86 ILE A CA 1
ATOM 645 C C . ILE A 1 86 ? -21.719 -2.088 -6.973 1.00 91.31 86 ILE A C 1
ATOM 647 O O . ILE A 1 86 ? -22.876 -1.674 -6.957 1.00 91.31 86 ILE A O 1
ATOM 651 N N . ARG A 1 87 ? -21.319 -3.028 -7.825 1.00 92.12 87 ARG A N 1
ATOM 652 C CA . ARG A 1 87 ? -22.220 -3.733 -8.744 1.00 92.12 87 ARG A CA 1
ATOM 653 C C . ARG A 1 87 ? -21.766 -5.172 -8.941 1.00 92.12 87 ARG A C 1
ATOM 655 O O . ARG A 1 87 ? -20.611 -5.489 -8.677 1.00 92.12 87 ARG A O 1
ATOM 662 N N . ALA A 1 88 ? -22.653 -6.027 -9.441 1.00 92.25 88 ALA A N 1
ATOM 663 C CA . ALA A 1 88 ? -22.280 -7.382 -9.833 1.00 92.25 88 ALA A CA 1
ATOM 664 C C . ALA A 1 88 ? -21.208 -7.349 -10.935 1.00 92.25 88 ALA A C 1
ATOM 666 O O . ALA A 1 88 ? -21.298 -6.551 -11.872 1.00 92.25 88 ALA A O 1
ATOM 667 N N . SER A 1 89 ? -20.208 -8.222 -10.827 1.00 90.00 89 SER A N 1
ATOM 668 C CA . SER A 1 89 ? -19.173 -8.393 -11.846 1.00 90.00 89 SER A CA 1
ATOM 669 C C . SER A 1 89 ? -19.387 -9.679 -12.628 1.00 90.00 89 SER A C 1
ATOM 671 O O . SER A 1 89 ? -19.633 -10.733 -12.050 1.00 90.00 89 SER A O 1
ATOM 673 N N . ASN A 1 90 ? -19.184 -9.598 -13.942 1.00 87.81 90 ASN A N 1
ATOM 674 C CA . ASN A 1 90 ? -19.037 -10.768 -14.808 1.00 87.81 90 ASN A CA 1
ATOM 675 C C . ASN A 1 90 ? -17.560 -11.100 -15.082 1.00 87.81 90 ASN A C 1
ATOM 677 O O . ASN A 1 90 ? -17.269 -11.958 -15.914 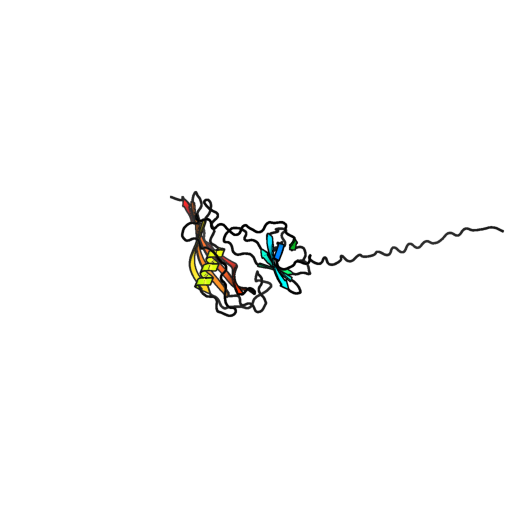1.00 87.81 90 ASN A O 1
ATOM 681 N N . ALA A 1 91 ? -16.619 -10.398 -14.437 1.00 82.75 91 ALA A N 1
ATOM 682 C CA . ALA A 1 91 ? -15.202 -10.663 -14.615 1.00 82.75 91 ALA A CA 1
ATOM 683 C C . ALA A 1 91 ? -14.872 -12.062 -14.070 1.00 82.75 91 ALA A C 1
ATOM 685 O O . ALA A 1 91 ? -15.240 -12.368 -12.924 1.00 82.75 91 ALA A O 1
ATOM 686 N N . PRO A 1 92 ? -14.164 -12.902 -14.849 1.00 78.38 92 PRO A N 1
ATOM 687 C CA . PRO A 1 92 ? -13.707 -14.190 -14.353 1.00 78.38 92 PRO A CA 1
ATOM 688 C C . PRO A 1 92 ? -12.840 -13.983 -13.110 1.00 78.38 92 PRO A C 1
ATOM 690 O O . PRO A 1 92 ? -12.236 -12.922 -12.927 1.00 78.38 92 PRO A O 1
ATOM 693 N N . LEU A 1 93 ? -12.783 -14.997 -12.244 1.00 70.44 93 LEU A N 1
ATOM 694 C CA . LEU A 1 93 ? -11.778 -15.006 -11.189 1.00 70.44 93 LEU A CA 1
ATOM 695 C C . LEU A 1 93 ? -10.396 -14.893 -11.847 1.00 70.44 93 LEU A C 1
ATOM 697 O O . LEU A 1 93 ? -10.171 -15.542 -12.874 1.00 70.44 93 LEU A O 1
ATOM 701 N N . PRO A 1 94 ? -9.483 -14.075 -11.300 1.00 67.69 94 PRO A N 1
ATOM 702 C CA . PRO A 1 94 ? -8.118 -14.070 -11.788 1.00 67.69 94 PRO A CA 1
ATOM 703 C C . PRO A 1 94 ? -7.569 -15.492 -11.667 1.00 67.69 94 PRO A C 1
ATOM 705 O O . PRO A 1 94 ? -7.719 -16.113 -10.612 1.00 67.69 94 PRO A O 1
ATOM 708 N N . ASP A 1 95 ? -6.961 -16.002 -12.743 1.00 61.69 95 ASP A N 1
ATOM 709 C CA . ASP A 1 95 ? -6.276 -17.293 -12.714 1.00 61.69 95 ASP A CA 1
ATOM 710 C C . ASP A 1 95 ? -5.369 -17.325 -11.479 1.00 61.69 95 ASP A C 1
ATOM 712 O O . ASP A 1 95 ? -4.515 -16.446 -11.297 1.00 61.69 95 ASP A O 1
ATOM 716 N N . GLU A 1 96 ? -5.571 -18.319 -10.612 1.00 53.16 96 GLU A N 1
ATOM 717 C CA . GLU A 1 96 ? -4.678 -18.582 -9.490 1.00 53.16 96 GLU A CA 1
ATOM 718 C C . GLU A 1 96 ? -3.261 -18.712 -10.070 1.00 53.16 96 GLU A C 1
ATOM 720 O O . GLU A 1 96 ? -2.971 -19.611 -10.861 1.00 53.16 96 GLU A O 1
ATOM 725 N N . GLN A 1 97 ? -2.420 -17.714 -9.786 1.00 49.12 97 GLN A N 1
ATOM 726 C CA . GLN A 1 97 ? -1.171 -17.450 -10.499 1.00 49.12 97 GLN A CA 1
ATOM 727 C C . GLN A 1 97 ? -0.348 -18.714 -10.760 1.00 49.12 97 GLN A C 1
ATOM 729 O O . GLN A 1 97 ? 0.160 -19.347 -9.833 1.00 49.12 97 GLN A O 1
ATOM 734 N N . LYS A 1 98 ? -0.060 -18.982 -12.038 1.00 39.38 98 LYS A N 1
ATOM 735 C CA . LYS A 1 98 ? 1.189 -19.657 -12.395 1.00 39.38 98 LYS A CA 1
ATOM 736 C C . LYS A 1 98 ? 2.327 -18.726 -11.979 1.00 39.38 98 LYS A C 1
ATOM 738 O O . LYS A 1 98 ? 2.483 -17.652 -12.553 1.00 39.38 98 LYS A O 1
ATOM 743 N N . ILE A 1 99 ? 3.084 -19.119 -10.958 1.00 44.53 99 ILE A N 1
ATOM 744 C CA . ILE A 1 99 ? 4.324 -18.449 -10.555 1.00 44.53 99 ILE A CA 1
ATOM 745 C C . ILE A 1 99 ? 5.220 -18.368 -11.800 1.00 44.53 99 ILE A C 1
ATOM 747 O O . ILE A 1 99 ? 5.633 -19.401 -12.331 1.00 44.53 99 ILE A O 1
ATOM 751 N N . ASP A 1 100 ? 5.480 -17.160 -12.310 1.00 44.22 100 ASP A N 1
ATOM 752 C CA . ASP A 1 100 ? 6.430 -16.989 -13.409 1.00 44.22 100 ASP A CA 1
ATOM 753 C C . ASP A 1 100 ? 7.844 -17.209 -12.867 1.00 44.22 100 ASP A C 1
ATOM 755 O O . ASP A 1 100 ? 8.440 -16.346 -12.218 1.00 44.22 100 ASP A O 1
ATOM 759 N N . ASN A 1 101 ? 8.382 -18.395 -13.143 1.00 46.19 101 ASN A N 1
ATOM 760 C CA . ASN A 1 101 ? 9.723 -18.806 -12.739 1.00 46.19 101 ASN A CA 1
ATOM 761 C C . ASN A 1 101 ? 10.847 -17.963 -13.382 1.00 46.19 101 ASN A C 1
ATOM 763 O O . ASN A 1 101 ? 12.015 -18.193 -13.077 1.00 46.19 101 ASN A O 1
ATOM 767 N N . ARG A 1 102 ? 10.535 -16.994 -14.258 1.00 54.62 102 ARG A N 1
ATOM 768 C CA . ARG A 1 102 ? 11.508 -16.046 -14.837 1.00 54.62 102 ARG A CA 1
ATOM 769 C C . ARG A 1 102 ? 11.792 -14.819 -13.967 1.00 54.62 102 ARG A C 1
ATOM 771 O O . ARG A 1 102 ? 12.657 -14.018 -14.319 1.00 54.62 102 ARG A O 1
ATOM 778 N N . LYS A 1 103 ? 11.116 -14.673 -12.824 1.00 58.69 103 LYS A N 1
ATOM 779 C CA . LYS A 1 103 ? 11.319 -13.553 -11.898 1.00 58.69 103 LYS A CA 1
ATOM 780 C C . LYS A 1 103 ? 12.804 -13.396 -11.501 1.00 58.69 103 LYS A C 1
ATOM 782 O O . LYS A 1 103 ? 13.397 -14.343 -10.983 1.00 58.69 103 LYS A O 1
ATOM 787 N N . PRO A 1 104 ? 13.416 -12.207 -11.680 1.00 61.91 104 PRO A N 1
ATOM 788 C CA . PRO A 1 104 ? 14.784 -11.932 -11.280 1.00 61.91 104 PRO A CA 1
ATOM 789 C C . PRO A 1 104 ? 15.000 -12.256 -9.807 1.00 61.91 104 PRO A C 1
ATOM 791 O O . PRO A 1 104 ? 14.222 -11.851 -8.936 1.00 61.91 104 PRO A O 1
ATOM 794 N N . THR A 1 105 ? 16.105 -12.938 -9.516 1.00 59.00 105 THR A N 1
ATOM 795 C CA . THR A 1 105 ? 16.525 -13.240 -8.147 1.00 59.00 105 THR A CA 1
ATOM 796 C C . THR A 1 105 ? 16.558 -11.969 -7.297 1.00 59.00 105 THR A C 1
ATOM 798 O O . THR A 1 105 ? 17.283 -11.020 -7.601 1.00 59.00 105 THR A O 1
ATOM 801 N N . GLY A 1 106 ? 15.791 -11.961 -6.204 1.00 66.31 106 GLY A N 1
ATOM 802 C CA . GLY A 1 106 ? 15.793 -10.888 -5.206 1.00 66.31 106 GLY A CA 1
ATOM 803 C C . GLY A 1 106 ? 14.575 -9.962 -5.210 1.00 66.31 106 GLY A C 1
ATOM 804 O O . GLY A 1 106 ? 14.448 -9.183 -4.258 1.00 66.31 106 GLY A O 1
ATOM 805 N N . ILE A 1 107 ? 13.674 -10.060 -6.196 1.00 68.94 107 ILE A N 1
ATOM 806 C CA . ILE A 1 107 ? 12.337 -9.448 -6.110 1.00 68.94 107 ILE A CA 1
ATOM 807 C C . ILE A 1 107 ? 11.482 -10.333 -5.206 1.00 68.94 107 ILE A C 1
ATOM 809 O O . ILE A 1 107 ? 11.390 -11.541 -5.421 1.00 68.94 107 ILE A O 1
ATOM 813 N N . LEU A 1 108 ? 10.887 -9.757 -4.163 1.00 70.56 108 LEU A N 1
ATOM 814 C CA . LEU A 1 108 ? 10.139 -10.549 -3.189 1.00 70.56 108 LEU A CA 1
ATOM 815 C C . LEU A 1 108 ? 8.855 -11.122 -3.782 1.00 70.56 108 LEU A C 1
ATOM 817 O O . LEU A 1 108 ? 8.100 -10.423 -4.456 1.00 70.56 108 LEU A O 1
ATOM 821 N N . ASP A 1 109 ? 8.570 -12.385 -3.470 1.00 69.31 109 ASP A N 1
ATOM 822 C CA . ASP A 1 109 ? 7.192 -12.860 -3.448 1.00 69.31 109 ASP A CA 1
ATOM 823 C C . ASP A 1 109 ? 6.499 -12.264 -2.232 1.00 69.31 109 ASP A C 1
ATOM 825 O O . ASP A 1 109 ? 7.033 -12.272 -1.108 1.00 69.31 109 ASP A O 1
ATOM 829 N N . CYS A 1 110 ? 5.306 -11.739 -2.480 1.00 71.75 110 CYS A N 1
ATOM 830 C CA . CYS A 1 110 ? 4.530 -10.947 -1.542 1.00 71.75 110 CYS A CA 1
ATOM 831 C C . CYS A 1 110 ? 3.275 -11.690 -1.085 1.00 71.75 110 CYS A C 1
ATOM 833 O O . CYS A 1 110 ? 2.166 -11.202 -1.293 1.00 71.75 110 CYS A O 1
ATOM 835 N N . PRO A 1 111 ? 3.420 -12.878 -0.463 1.00 66.12 111 PRO A N 1
ATOM 836 C CA . PRO A 1 111 ? 2.293 -13.541 0.143 1.00 66.12 111 PRO A CA 1
ATOM 837 C C . PRO A 1 111 ? 1.807 -12.712 1.330 1.00 66.12 111 PRO A C 1
ATOM 839 O O . PRO A 1 111 ? 2.581 -12.098 2.076 1.00 66.12 111 PRO A O 1
ATOM 842 N N . ILE A 1 112 ? 0.497 -12.743 1.506 1.00 63.12 112 ILE A N 1
ATOM 843 C CA . ILE A 1 112 ? -0.194 -12.165 2.645 1.00 63.12 112 ILE A CA 1
ATOM 844 C C . ILE A 1 112 ? 0.352 -12.804 3.930 1.00 63.12 112 ILE A C 1
ATOM 846 O O . ILE A 1 112 ? 0.493 -14.024 4.023 1.00 63.12 112 ILE A O 1
ATOM 850 N N . THR A 1 113 ? 0.699 -11.986 4.926 1.00 64.75 113 THR A N 1
ATOM 851 C CA . THR A 1 113 ? 1.237 -12.488 6.197 1.00 64.75 113 THR A CA 1
ATOM 852 C C . THR A 1 113 ? 0.129 -12.543 7.244 1.00 64.75 113 THR A C 1
ATOM 854 O O . THR A 1 113 ? -0.279 -11.504 7.768 1.00 64.75 113 THR A O 1
ATOM 857 N N . LYS A 1 114 ? -0.326 -13.758 7.578 1.00 69.12 114 LYS A N 1
ATOM 858 C CA . LYS A 1 114 ? -1.201 -13.992 8.737 1.00 69.12 114 LYS A CA 1
ATOM 859 C C . LYS A 1 11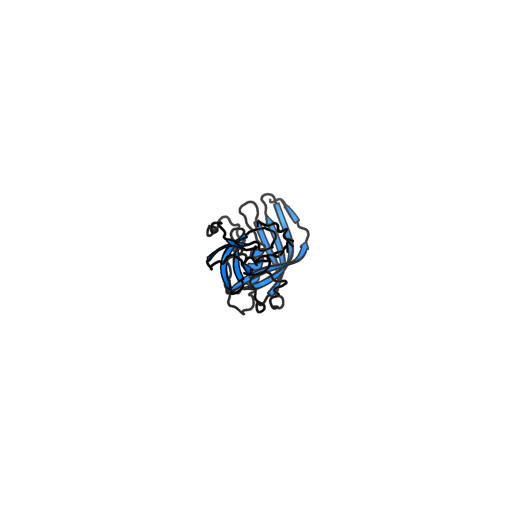4 ? -0.512 -13.527 10.022 1.00 69.12 114 LYS A C 1
ATOM 861 O O . LYS A 1 114 ? 0.698 -13.703 10.186 1.00 69.12 114 LYS A O 1
ATOM 866 N N . SER A 1 115 ? -1.271 -12.941 10.938 1.00 67.06 115 SER A N 1
ATOM 867 C CA . SER A 1 115 ? -0.774 -12.438 12.217 1.00 67.06 115 SER A CA 1
ATOM 868 C C . SER A 1 115 ? -1.816 -12.538 13.315 1.00 67.06 115 SER A C 1
ATOM 870 O O . SER A 1 115 ? -3.005 -12.422 13.077 1.00 67.06 115 SER A O 1
ATOM 872 N N . ILE A 1 116 ? -1.343 -12.640 14.553 1.00 65.38 116 ILE A N 1
ATOM 873 C CA . ILE A 1 116 ? -2.183 -12.610 15.749 1.00 65.38 116 ILE A CA 1
ATOM 874 C C . ILE A 1 116 ? -2.483 -11.148 16.120 1.00 65.38 116 ILE A C 1
ATOM 876 O O . ILE A 1 116 ? -1.543 -10.354 16.257 1.00 65.38 116 ILE A O 1
ATOM 880 N N . TYR A 1 117 ? -3.766 -10.817 16.302 1.00 68.81 117 TYR A N 1
ATOM 881 C CA . TYR A 1 117 ? -4.242 -9.505 16.757 1.00 68.81 117 TYR A CA 1
ATOM 882 C C . TYR A 1 117 ? -3.551 -9.045 18.051 1.00 68.81 117 TYR A C 1
ATOM 884 O O . TYR A 1 117 ? -3.195 -9.842 18.921 1.00 68.81 117 TYR A O 1
ATOM 892 N N . GLY A 1 118 ? -3.328 -7.735 18.180 1.00 68.00 118 GLY A N 1
ATOM 893 C CA . GLY A 1 118 ? -2.766 -7.113 19.386 1.00 68.00 118 GLY A CA 1
ATOM 894 C C . GLY A 1 118 ? -1.253 -7.277 19.584 1.00 68.00 118 GLY A C 1
ATOM 895 O O . GLY A 1 118 ? -0.686 -6.665 20.492 1.00 68.00 118 GLY A O 1
ATOM 896 N N . LYS A 1 119 ? -0.554 -8.046 18.738 1.00 78.69 119 LYS A N 1
ATOM 897 C CA . LYS A 1 119 ? 0.914 -8.096 18.775 1.00 78.69 119 LYS A CA 1
ATOM 898 C C . LYS A 1 119 ? 1.522 -6.861 18.115 1.00 78.69 119 LYS A C 1
ATOM 900 O O . LYS A 1 119 ? 1.026 -6.349 17.118 1.00 78.69 119 LYS A O 1
ATOM 905 N N . LYS A 1 120 ? 2.658 -6.406 18.651 1.00 84.94 120 LYS A N 1
ATOM 906 C CA . LYS A 1 120 ? 3.461 -5.349 18.024 1.00 84.94 120 LYS A CA 1
ATOM 907 C C . LYS A 1 120 ? 3.923 -5.809 16.640 1.00 84.94 120 LYS A C 1
ATOM 909 O O . LYS A 1 120 ? 4.422 -6.925 16.505 1.00 84.94 120 LYS A O 1
ATOM 914 N N . LEU A 1 121 ? 3.815 -4.926 15.649 1.00 86.88 121 LEU A N 1
ATOM 915 C CA . LEU A 1 121 ? 4.262 -5.179 14.283 1.00 86.88 121 LEU A CA 1
ATOM 916 C C . LEU A 1 121 ? 5.752 -5.586 14.239 1.00 86.88 121 LEU A C 1
ATOM 918 O O . LEU A 1 121 ? 6.615 -4.775 14.601 1.00 86.88 121 LEU A O 1
ATOM 922 N N . PRO A 1 122 ? 6.090 -6.807 13.779 1.00 90.12 122 PRO A N 1
ATOM 923 C CA . PRO A 1 122 ? 7.483 -7.213 13.639 1.00 90.12 122 PRO A CA 1
ATOM 924 C C . PRO A 1 122 ? 8.186 -6.408 12.540 1.00 90.12 122 PRO A C 1
ATOM 926 O O . PRO A 1 122 ? 7.688 -6.285 11.421 1.00 90.12 122 PRO A O 1
ATOM 929 N N . VAL A 1 123 ? 9.390 -5.903 12.830 1.00 91.75 123 VAL A N 1
ATOM 930 C CA . VAL A 1 123 ? 10.170 -5.065 11.895 1.00 91.75 123 VAL A CA 1
ATOM 931 C C . VAL A 1 123 ? 10.457 -5.788 10.576 1.00 91.75 123 VAL A C 1
ATOM 933 O O . VAL A 1 123 ? 10.393 -5.173 9.513 1.00 91.75 123 VAL A O 1
ATOM 936 N N . ALA A 1 124 ? 10.753 -7.090 10.625 1.00 90.69 124 ALA A N 1
ATOM 937 C CA . ALA A 1 124 ? 10.997 -7.891 9.427 1.00 90.69 124 ALA A CA 1
ATOM 938 C C . ALA A 1 124 ? 9.749 -7.975 8.531 1.00 90.69 124 ALA A C 1
ATOM 940 O O . ALA A 1 124 ? 9.839 -7.722 7.330 1.00 90.69 124 ALA A O 1
ATOM 941 N N . THR A 1 125 ? 8.583 -8.248 9.126 1.00 89.31 125 THR A N 1
ATOM 942 C CA . THR A 1 125 ? 7.290 -8.278 8.426 1.00 89.31 125 THR A CA 1
ATOM 943 C C . THR A 1 125 ? 6.985 -6.925 7.794 1.00 89.31 125 THR A C 1
ATOM 945 O O . THR A 1 125 ? 6.659 -6.852 6.614 1.00 89.31 125 THR A O 1
ATOM 948 N N . ALA A 1 126 ? 7.191 -5.836 8.533 1.00 91.31 126 ALA A N 1
ATOM 949 C CA . ALA A 1 126 ? 6.957 -4.488 8.035 1.00 91.31 126 ALA A CA 1
ATOM 950 C C . ALA A 1 126 ? 7.876 -4.097 6.868 1.00 91.31 126 ALA A C 1
ATOM 952 O O . ALA A 1 126 ? 7.404 -3.592 5.851 1.00 91.31 126 ALA A O 1
ATOM 953 N N . LYS A 1 127 ? 9.181 -4.388 6.960 1.00 93.12 127 LYS A N 1
ATOM 954 C CA . LYS A 1 127 ? 10.121 -4.187 5.844 1.00 93.12 127 LYS A CA 1
ATOM 955 C C . LYS A 1 127 ? 9.712 -4.989 4.609 1.00 93.12 127 LYS A C 1
ATOM 957 O O . LYS A 1 127 ? 9.796 -4.464 3.501 1.00 93.12 127 LYS A O 1
ATOM 962 N N . ARG A 1 128 ? 9.258 -6.235 4.791 1.00 89.56 128 ARG A N 1
ATOM 963 C CA . ARG A 1 128 ? 8.758 -7.075 3.694 1.00 89.56 128 ARG A CA 1
ATOM 964 C C . ARG A 1 128 ? 7.533 -6.447 3.032 1.00 89.56 128 ARG A C 1
ATOM 966 O O . ARG A 1 128 ? 7.541 -6.299 1.819 1.00 89.56 128 ARG A O 1
ATOM 973 N N . MET A 1 129 ? 6.539 -6.018 3.810 1.00 89.25 129 MET A N 1
ATOM 974 C CA . MET A 1 129 ? 5.332 -5.365 3.283 1.00 89.25 129 MET A CA 1
ATOM 975 C C . MET A 1 129 ? 5.655 -4.073 2.524 1.00 89.25 129 MET A C 1
ATOM 977 O O . MET A 1 129 ? 5.149 -3.869 1.427 1.00 89.25 129 MET A O 1
ATOM 981 N N . VAL A 1 130 ? 6.555 -3.235 3.047 1.00 91.56 130 VAL A N 1
ATOM 982 C CA . VAL A 1 130 ? 6.992 -2.014 2.347 1.00 91.56 130 VAL A CA 1
ATOM 983 C C . VAL A 1 130 ? 7.678 -2.337 1.022 1.00 91.56 130 VAL A C 1
ATOM 985 O O . VAL A 1 130 ? 7.399 -1.684 0.019 1.00 91.56 130 VAL A O 1
ATOM 988 N N . ARG A 1 131 ? 8.553 -3.351 0.988 1.00 91.62 131 ARG A N 1
ATOM 989 C CA . ARG A 1 131 ? 9.142 -3.811 -0.277 1.00 91.62 131 ARG A CA 1
ATOM 990 C C . ARG A 1 131 ? 8.060 -4.316 -1.226 1.00 91.62 131 ARG A C 1
ATOM 992 O O . ARG A 1 131 ? 8.083 -3.939 -2.380 1.00 91.62 131 ARG A O 1
ATOM 999 N N . CYS A 1 132 ? 7.075 -5.062 -0.746 1.00 87.31 132 CYS A N 1
ATOM 1000 C CA . CYS A 1 132 ? 5.976 -5.551 -1.579 1.00 87.31 132 CYS A CA 1
ATOM 1001 C C . CYS A 1 132 ? 5.120 -4.455 -2.216 1.00 87.31 132 CYS A C 1
ATOM 1003 O O . CYS A 1 132 ? 4.648 -4.623 -3.334 1.00 87.31 132 CYS A O 1
ATOM 1005 N N . LEU A 1 133 ? 4.945 -3.325 -1.533 1.00 87.44 133 LEU A N 1
ATOM 1006 C CA . LEU A 1 133 ? 4.234 -2.171 -2.088 1.00 87.44 133 LEU A CA 1
ATOM 1007 C C . LEU A 1 133 ? 5.045 -1.413 -3.142 1.00 87.44 133 LEU A C 1
ATOM 1009 O O . LEU A 1 133 ? 4.473 -0.696 -3.959 1.00 87.44 133 LEU A O 1
ATOM 1013 N N . ALA A 1 134 ? 6.372 -1.497 -3.076 1.00 89.00 134 ALA A N 1
ATOM 1014 C CA . ALA A 1 134 ? 7.251 -0.643 -3.858 1.00 89.00 134 ALA A CA 1
ATOM 1015 C C . ALA A 1 134 ? 7.993 -1.393 -4.973 1.00 89.00 134 ALA A C 1
ATOM 1017 O O . ALA A 1 134 ? 8.242 -0.802 -6.017 1.00 89.00 134 ALA A O 1
ATOM 1018 N N . GLU A 1 135 ? 8.332 -2.665 -4.782 1.00 88.56 135 GLU A N 1
ATOM 1019 C CA . GLU A 1 135 ? 8.952 -3.522 -5.792 1.00 88.56 135 GLU A CA 1
ATOM 1020 C C . GLU A 1 135 ? 7.934 -3.934 -6.858 1.00 88.56 135 GLU A C 1
ATOM 1022 O O . GLU A 1 135 ? 6.738 -4.069 -6.603 1.00 88.56 135 GLU A O 1
ATOM 1027 N N . TYR A 1 136 ? 8.416 -4.110 -8.083 1.00 83.88 136 TYR A N 1
ATOM 1028 C CA . TYR A 1 136 ? 7.579 -4.385 -9.246 1.00 83.88 136 TYR A CA 1
ATOM 1029 C C . TYR A 1 136 ? 8.307 -5.312 -10.211 1.00 83.88 136 TYR A C 1
ATOM 1031 O O . TYR A 1 136 ? 9.526 -5.242 -10.328 1.00 83.88 136 TYR A O 1
ATOM 1039 N N . TYR A 1 137 ? 7.563 -6.170 -10.897 1.00 81.19 137 TYR A N 1
ATOM 1040 C CA . TYR A 1 137 ? 8.061 -6.996 -11.984 1.00 81.19 137 TYR A CA 1
ATOM 1041 C C . TYR A 1 137 ? 6.900 -7.310 -12.924 1.00 81.19 137 TYR A C 1
ATOM 1043 O O . TYR A 1 137 ? 5.875 -7.803 -12.452 1.00 81.19 137 TYR A O 1
ATOM 1051 N N . ASP A 1 138 ? 7.046 -7.029 -14.216 1.00 77.50 138 ASP A N 1
ATOM 1052 C CA . ASP A 1 138 ? 6.068 -7.407 -15.250 1.00 77.50 138 ASP A CA 1
ATOM 1053 C C . ASP A 1 138 ? 6.610 -8.378 -16.298 1.00 77.50 138 ASP A C 1
ATOM 1055 O O . ASP A 1 138 ? 5.971 -8.602 -17.324 1.00 77.50 138 ASP A O 1
ATOM 1059 N N . GLY A 1 139 ? 7.765 -8.986 -16.027 1.00 74.44 139 GLY A N 1
ATOM 1060 C CA . GLY A 1 139 ? 8.486 -9.785 -17.006 1.00 74.44 139 GLY A CA 1
ATOM 1061 C C . GLY A 1 139 ? 9.752 -9.064 -17.454 1.00 74.44 139 GLY A C 1
ATOM 1062 O O . GLY A 1 139 ? 10.561 -8.618 -16.645 1.00 74.44 139 GLY A O 1
ATOM 1063 N N . ASP A 1 140 ? 9.965 -8.955 -18.758 1.00 69.88 140 ASP A N 1
ATOM 1064 C CA . ASP A 1 140 ? 11.273 -8.545 -19.279 1.00 69.88 140 ASP A CA 1
ATOM 1065 C C . ASP A 1 140 ? 11.441 -7.028 -19.455 1.00 69.88 140 ASP A C 1
ATOM 1067 O O . ASP A 1 140 ? 12.566 -6.553 -19.643 1.00 69.88 140 ASP A O 1
ATOM 1071 N N . ASP A 1 141 ? 10.350 -6.263 -19.410 1.00 79.25 141 ASP A N 1
ATOM 1072 C CA . ASP A 1 141 ? 10.359 -4.847 -19.779 1.00 79.25 141 ASP A CA 1
ATOM 1073 C C . ASP A 1 141 ? 10.582 -3.918 -18.592 1.00 79.25 141 ASP A C 1
ATOM 1075 O O . ASP A 1 141 ? 11.325 -2.940 -18.735 1.00 79.25 141 ASP A O 1
ATOM 1079 N N . TYR A 1 142 ? 10.014 -4.236 -17.425 1.00 82.25 142 TYR A N 1
ATOM 1080 C CA . TYR A 1 142 ? 10.157 -3.422 -16.229 1.00 82.25 142 TYR A CA 1
ATOM 1081 C C . TYR A 1 142 ? 10.308 -4.260 -14.959 1.00 82.25 142 TYR A C 1
ATOM 1083 O O . TYR A 1 142 ? 9.503 -5.120 -14.600 1.00 82.25 142 TYR A O 1
ATOM 1091 N N . ALA A 1 143 ? 11.337 -3.920 -14.190 1.00 88.88 143 ALA A N 1
ATOM 1092 C CA . ALA A 1 143 ? 11.523 -4.433 -12.844 1.00 88.88 143 ALA A CA 1
ATOM 1093 C C . ALA A 1 143 ? 11.877 -3.290 -11.901 1.00 88.88 143 ALA A C 1
ATOM 1095 O O . ALA A 1 143 ? 12.541 -2.333 -12.293 1.00 88.88 143 ALA A O 1
ATOM 1096 N N . SER A 1 144 ? 11.503 -3.394 -10.632 1.00 90.31 144 SER A N 1
ATOM 1097 C CA . SER A 1 144 ? 12.037 -2.526 -9.598 1.00 90.31 144 SER A CA 1
ATOM 1098 C C . SER A 1 144 ? 12.323 -3.270 -8.304 1.00 90.31 144 SER A C 1
ATOM 1100 O O . SER A 1 144 ? 11.612 -4.200 -7.919 1.00 90.31 144 SER A O 1
ATOM 1102 N N . ARG A 1 145 ? 13.385 -2.841 -7.623 1.00 91.62 145 ARG A N 1
ATOM 1103 C CA . ARG A 1 145 ? 13.835 -3.379 -6.337 1.00 91.62 145 ARG A CA 1
ATOM 1104 C C . ARG A 1 145 ? 14.069 -2.231 -5.386 1.00 91.62 145 ARG A C 1
ATOM 1106 O O . ARG A 1 145 ? 14.583 -1.187 -5.785 1.00 91.62 145 ARG A O 1
ATOM 1113 N N . VAL A 1 146 ? 13.761 -2.458 -4.121 1.00 93.94 146 VAL A N 1
ATOM 1114 C CA . VAL A 1 146 ? 13.913 -1.463 -3.071 1.00 93.94 146 VAL A CA 1
ATOM 1115 C C . VAL A 1 146 ? 14.942 -1.932 -2.062 1.00 93.94 146 VAL A C 1
ATOM 1117 O O . VAL A 1 146 ? 14.839 -3.015 -1.487 1.00 93.94 146 VAL A O 1
ATOM 1120 N N . ASP A 1 147 ? 15.918 -1.068 -1.812 1.00 94.38 147 ASP A N 1
ATOM 1121 C CA . ASP A 1 147 ? 16.869 -1.196 -0.723 1.00 94.38 147 ASP A CA 1
ATOM 1122 C C . ASP A 1 147 ? 16.553 -0.170 0.373 1.00 94.38 147 ASP A C 1
ATOM 1124 O O . ASP A 1 147 ? 16.731 1.042 0.206 1.00 94.38 147 ASP A O 1
ATOM 1128 N N . ILE A 1 148 ? 16.043 -0.667 1.500 1.00 96.25 148 ILE A N 1
ATOM 1129 C CA . ILE A 1 148 ? 15.650 0.150 2.649 1.00 96.25 148 ILE A CA 1
ATOM 1130 C C . ILE A 1 148 ? 16.906 0.567 3.420 1.00 96.25 148 ILE A C 1
ATOM 1132 O O . ILE A 1 148 ? 17.527 -0.245 4.105 1.00 96.25 148 ILE A O 1
ATOM 1136 N N . LYS A 1 149 ? 17.232 1.861 3.373 1.00 97.56 149 LYS A N 1
ATOM 1137 C CA . LYS A 1 149 ? 18.401 2.455 4.037 1.00 97.56 149 LYS A CA 1
ATOM 1138 C C . LYS A 1 149 ? 18.130 2.815 5.491 1.00 97.56 149 LYS A C 1
ATOM 1140 O O . LYS A 1 149 ? 18.985 2.602 6.345 1.00 97.56 149 LYS A O 1
ATOM 1145 N N . LYS A 1 150 ? 16.944 3.354 5.787 1.00 97.44 150 LYS A N 1
ATOM 1146 C CA . LYS A 1 150 ? 16.498 3.645 7.159 1.00 97.44 150 LYS A CA 1
ATOM 1147 C C . LYS A 1 150 ? 15.054 3.228 7.350 1.00 97.44 150 LYS A C 1
ATOM 1149 O O . LYS A 1 150 ? 14.235 3.351 6.442 1.00 97.44 150 LYS A O 1
ATOM 1154 N N . PHE A 1 151 ? 14.756 2.745 8.548 1.00 97.25 151 PHE A N 1
ATOM 1155 C CA . PHE A 1 151 ? 13.453 2.206 8.892 1.00 97.25 151 PHE A CA 1
ATOM 1156 C C . PHE A 1 151 ? 13.138 2.507 10.353 1.00 97.25 151 PHE A C 1
ATOM 1158 O O . PHE A 1 151 ? 13.820 1.998 11.244 1.00 97.25 151 PHE A O 1
ATOM 1165 N N . THR A 1 152 ? 12.098 3.299 10.590 1.00 97.19 152 THR A N 1
ATOM 1166 C CA . THR A 1 152 ? 11.692 3.706 11.936 1.00 97.19 152 THR A CA 1
ATOM 1167 C C . THR A 1 152 ? 10.200 3.476 12.111 1.00 97.19 152 THR A C 1
ATOM 1169 O O . THR A 1 152 ? 9.393 4.053 11.385 1.00 97.19 152 THR A O 1
ATOM 1172 N N . VAL A 1 153 ? 9.833 2.652 13.094 1.00 95.50 153 VAL A N 1
ATOM 1173 C CA . VAL A 1 153 ? 8.435 2.462 13.503 1.00 95.50 153 VAL A CA 1
ATOM 1174 C C . VAL A 1 153 ? 8.077 3.567 14.493 1.00 95.50 153 VAL A C 1
ATOM 1176 O O . VAL A 1 153 ? 8.722 3.698 15.533 1.00 95.50 153 VAL A O 1
ATOM 1179 N N . GLY A 1 154 ? 7.082 4.377 14.150 1.00 94.31 154 GLY A N 1
ATOM 1180 C CA . GLY A 1 154 ? 6.551 5.430 15.004 1.00 94.31 154 GLY A CA 1
ATOM 1181 C C . GLY A 1 154 ? 5.649 4.894 16.117 1.00 94.31 154 GLY A C 1
ATOM 1182 O O . GLY A 1 154 ? 5.438 3.688 16.273 1.00 94.31 154 GLY A O 1
ATOM 1183 N N . LYS A 1 155 ? 5.111 5.815 16.920 1.00 94.31 155 LYS A N 1
ATOM 1184 C CA . LYS A 1 155 ? 4.154 5.483 17.981 1.00 94.31 155 LYS A CA 1
ATOM 1185 C C . LYS A 1 155 ? 2.829 5.023 17.351 1.00 94.31 155 LYS A C 1
ATOM 1187 O O . LYS A 1 155 ? 2.345 5.723 16.461 1.00 94.31 155 LYS A O 1
ATOM 1192 N N . PRO A 1 156 ? 2.233 3.901 17.799 1.00 94.44 156 PRO A N 1
ATOM 1193 C CA . PRO A 1 156 ? 0.931 3.488 17.300 1.00 94.44 156 PRO A CA 1
ATOM 1194 C C . PRO A 1 156 ? -0.140 4.520 17.655 1.00 94.44 156 PRO A C 1
ATOM 1196 O O . PRO A 1 156 ? -0.110 5.118 18.736 1.00 94.44 156 PRO A O 1
ATOM 1199 N N . ARG A 1 157 ? -1.100 4.691 16.752 1.00 94.56 157 ARG A N 1
ATOM 1200 C CA . ARG A 1 157 ? -2.293 5.523 16.935 1.00 94.56 157 ARG A CA 1
ATOM 1201 C C . ARG A 1 157 ? -3.549 4.715 16.635 1.00 94.56 157 ARG A C 1
ATOM 1203 O O . ARG A 1 157 ? -3.475 3.663 16.006 1.00 94.56 157 ARG A O 1
ATOM 1210 N N . LYS A 1 158 ? -4.694 5.211 17.095 1.00 93.81 158 LYS A N 1
ATOM 1211 C CA . LYS A 1 158 ? -5.997 4.674 16.701 1.00 93.81 158 LYS A CA 1
ATOM 1212 C C . LYS A 1 158 ? -6.274 5.008 15.232 1.00 93.81 158 LYS A C 1
ATOM 1214 O O . LYS A 1 158 ? -5.753 6.001 14.709 1.00 93.81 158 LYS A O 1
ATOM 1219 N N . TRP A 1 159 ? -7.063 4.157 14.593 1.00 91.94 159 TRP A N 1
ATOM 1220 C CA . TRP A 1 159 ? -7.566 4.372 13.246 1.00 91.94 159 TRP A CA 1
ATOM 1221 C C . TRP A 1 159 ? -8.369 5.666 13.174 1.00 91.94 159 TRP A C 1
ATOM 1223 O O . TRP A 1 159 ? -9.188 5.961 14.048 1.00 91.94 159 TRP A O 1
ATOM 1233 N N . ASN A 1 160 ? -8.140 6.428 12.119 1.00 89.75 160 ASN A N 1
ATOM 1234 C CA . ASN A 1 160 ? -8.891 7.614 11.785 1.00 89.75 160 ASN A CA 1
ATOM 1235 C C . ASN A 1 160 ? -9.668 7.346 10.488 1.00 89.75 160 ASN A C 1
ATOM 1237 O O . ASN A 1 160 ? -9.061 7.380 9.419 1.00 89.75 160 ASN A O 1
ATOM 1241 N N . PRO A 1 161 ? -10.998 7.152 10.547 1.00 83.50 161 PRO A N 1
ATOM 1242 C CA . PRO A 1 161 ? -11.798 6.832 9.364 1.00 83.50 161 PRO A CA 1
ATOM 1243 C C . PRO A 1 161 ? -11.805 7.943 8.302 1.00 83.50 161 PRO A C 1
ATOM 1245 O O . PRO A 1 161 ? -12.219 7.695 7.176 1.00 83.50 161 PRO A O 1
ATOM 1248 N N . TYR A 1 162 ? -11.353 9.155 8.638 1.00 82.12 162 TYR A N 1
ATOM 1249 C CA . TYR A 1 162 ? -11.260 10.271 7.696 1.00 82.12 162 TYR A CA 1
ATOM 1250 C C . TYR A 1 162 ? -9.927 10.331 6.942 1.00 82.12 162 TYR A C 1
ATOM 1252 O O . TYR A 1 162 ? -9.868 10.932 5.873 1.00 82.12 162 TYR A O 1
ATOM 1260 N N . ASN A 1 163 ? -8.866 9.732 7.491 1.00 81.81 163 ASN A N 1
ATOM 1261 C CA . ASN A 1 163 ? -7.512 9.829 6.935 1.00 81.81 163 ASN A CA 1
ATOM 1262 C C . ASN A 1 163 ? -6.936 8.470 6.518 1.00 81.81 163 ASN A C 1
ATOM 1264 O O . ASN A 1 163 ? -6.049 8.426 5.669 1.00 81.81 163 ASN A O 1
ATOM 1268 N N . ASP A 1 164 ? -7.404 7.378 7.123 1.00 84.94 164 ASP A N 1
ATOM 1269 C CA . ASP A 1 164 ? -6.887 6.035 6.886 1.00 84.94 164 ASP A CA 1
ATOM 1270 C C . ASP A 1 164 ? -7.701 5.306 5.820 1.00 84.94 164 ASP A C 1
ATOM 1272 O O . ASP A 1 164 ? -8.930 5.357 5.798 1.00 84.94 164 ASP A O 1
ATOM 1276 N N . ILE A 1 165 ? -6.995 4.589 4.947 1.00 77.88 165 ILE A N 1
ATOM 1277 C CA . ILE A 1 165 ? -7.589 3.832 3.845 1.00 77.88 165 ILE A CA 1
ATOM 1278 C C . ILE A 1 165 ? -7.527 2.336 4.166 1.00 77.88 165 ILE A C 1
ATOM 1280 O O . ILE A 1 165 ? -6.455 1.789 4.448 1.00 77.88 165 ILE A O 1
ATOM 1284 N N . GLY A 1 166 ? -8.676 1.669 4.063 1.00 79.38 166 GLY A N 1
ATOM 1285 C CA . GLY A 1 166 ? -8.827 0.220 4.202 1.00 79.38 166 GLY A CA 1
ATOM 1286 C C . GLY A 1 166 ? -9.855 -0.186 5.264 1.00 79.38 166 GLY A C 1
ATOM 1287 O O . GLY A 1 166 ? -10.568 0.669 5.789 1.00 79.38 166 GLY A O 1
ATOM 1288 N N . PRO A 1 167 ? -9.955 -1.485 5.591 1.00 80.25 167 PRO A N 1
ATOM 1289 C CA . PRO A 1 167 ? -11.036 -2.019 6.420 1.00 80.25 167 PRO A CA 1
ATOM 1290 C C . PRO A 1 167 ? -10.743 -1.963 7.929 1.00 80.25 167 PRO A C 1
ATOM 1292 O O . PRO A 1 167 ? -10.978 -2.927 8.657 1.00 80.25 167 PRO A O 1
ATOM 1295 N N . GLY A 1 168 ? -10.186 -0.855 8.415 1.00 83.81 168 GLY A N 1
ATOM 1296 C CA . GLY A 1 168 ? -9.945 -0.656 9.843 1.00 83.81 168 GLY A CA 1
ATOM 1297 C C . GLY A 1 168 ? -11.187 -0.174 10.596 1.00 83.81 168 GLY A C 1
ATOM 1298 O O . GLY A 1 168 ? -12.063 0.494 10.051 1.00 83.81 168 GLY A O 1
ATOM 1299 N N . THR A 1 169 ? -11.245 -0.492 11.885 1.00 87.00 169 THR A N 1
ATOM 1300 C CA . THR A 1 169 ? -12.226 0.046 12.845 1.00 87.00 169 THR A CA 1
ATOM 1301 C C . THR A 1 169 ? -11.566 1.090 13.741 1.00 87.00 169 THR A C 1
ATOM 1303 O O . THR A 1 169 ? -10.344 1.098 13.852 1.00 87.00 169 THR A O 1
ATOM 1306 N N . ILE A 1 170 ? -12.337 1.919 14.459 1.00 87.88 170 ILE A N 1
ATOM 1307 C CA . ILE A 1 170 ? -11.782 2.931 15.386 1.00 87.88 170 ILE A CA 1
ATOM 1308 C C . ILE A 1 170 ? -10.797 2.342 16.408 1.00 87.88 170 ILE A C 1
ATOM 1310 O O . ILE A 1 170 ? -9.875 3.024 16.851 1.00 87.88 170 ILE A O 1
ATOM 1314 N N . ASP A 1 171 ? -10.944 1.059 16.744 1.00 89.31 171 ASP A N 1
ATOM 1315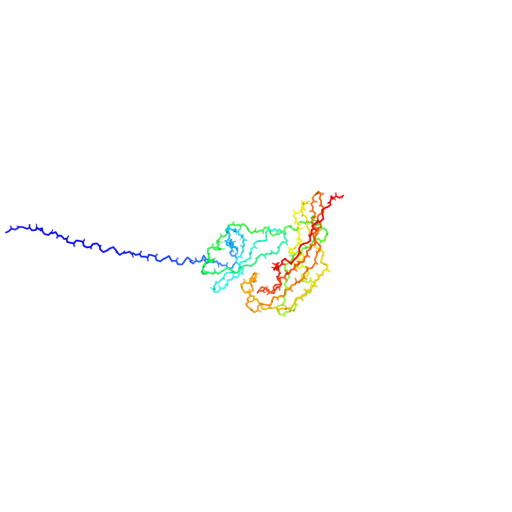 C CA . ASP A 1 171 ? -10.060 0.366 17.673 1.00 89.31 171 ASP A CA 1
ATOM 1316 C C . ASP A 1 171 ? -8.779 -0.186 17.063 1.00 89.31 171 ASP A C 1
ATOM 1318 O O . ASP A 1 171 ? -7.838 -0.479 17.811 1.00 89.31 171 ASP A O 1
ATOM 1322 N N . THR A 1 172 ? -8.718 -0.257 15.735 1.00 89.06 172 THR A N 1
ATOM 1323 C CA . THR A 1 172 ? -7.555 -0.722 14.986 1.00 89.06 172 THR A CA 1
ATOM 1324 C C . THR A 1 172 ? -6.350 0.164 15.290 1.00 89.06 172 THR A C 1
ATOM 1326 O O . THR A 1 172 ? -6.420 1.395 15.256 1.00 89.06 172 THR A O 1
ATOM 1329 N N . LEU A 1 173 ? -5.222 -0.473 15.611 1.00 92.12 173 LEU A N 1
ATOM 1330 C CA . LEU A 1 173 ? -3.957 0.220 15.828 1.00 92.12 173 LEU A CA 1
ATOM 1331 C C . LEU A 1 173 ? -3.202 0.363 14.508 1.00 92.12 173 LEU A C 1
ATOM 1333 O O . LEU A 1 173 ? -2.860 -0.627 13.858 1.00 92.12 173 LEU A O 1
ATOM 1337 N N . VAL A 1 174 ? -2.894 1.608 14.164 1.00 93.50 174 VAL A N 1
ATOM 1338 C CA . VAL A 1 174 ? -2.081 1.986 13.011 1.00 93.50 174 VAL A CA 1
ATOM 1339 C C . VAL A 1 174 ? -0.673 2.319 13.484 1.00 93.50 174 VAL A C 1
ATOM 1341 O O . VAL A 1 174 ? -0.474 3.140 14.382 1.00 93.50 174 VAL A O 1
ATOM 1344 N N . TYR A 1 175 ? 0.314 1.682 12.867 1.00 95.06 175 TYR A N 1
ATOM 1345 C CA . TYR A 1 175 ? 1.737 1.884 13.088 1.00 95.06 175 TYR A CA 1
ATOM 1346 C C . TYR A 1 175 ? 2.307 2.686 11.913 1.00 95.06 175 TYR A C 1
ATOM 1348 O O . TYR A 1 175 ? 2.538 2.100 10.853 1.00 95.06 175 TYR A O 1
ATOM 1356 N N . PRO A 1 176 ? 2.570 3.994 12.081 1.00 96.00 176 PRO A N 1
ATOM 1357 C CA . PRO A 1 176 ? 3.225 4.780 11.048 1.00 96.00 176 PRO A CA 1
ATOM 1358 C C . PRO A 1 176 ? 4.692 4.370 10.942 1.00 96.00 176 PRO A C 1
ATOM 1360 O O . PRO A 1 176 ? 5.409 4.272 11.941 1.00 96.00 176 PRO A O 1
ATOM 1363 N N . ILE A 1 177 ? 5.163 4.135 9.726 1.00 96.56 177 ILE A N 1
ATOM 1364 C CA . ILE A 1 177 ? 6.506 3.634 9.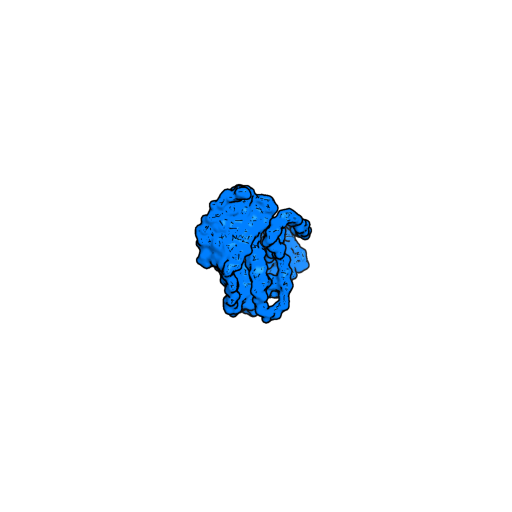448 1.00 96.56 177 ILE A CA 1
ATOM 1365 C C . ILE A 1 177 ? 7.210 4.586 8.510 1.00 96.56 177 ILE A C 1
ATOM 1367 O O . ILE A 1 177 ? 6.895 4.670 7.324 1.00 96.56 177 ILE A O 1
ATOM 1371 N N . ARG A 1 178 ? 8.233 5.258 9.028 1.00 97.62 178 ARG A N 1
ATOM 1372 C CA . ARG A 1 178 ? 9.086 6.122 8.224 1.00 97.62 178 ARG A CA 1
ATOM 1373 C C . ARG A 1 178 ? 10.175 5.293 7.560 1.00 97.62 178 ARG A C 1
ATOM 1375 O O . ARG A 1 178 ? 10.966 4.636 8.241 1.00 97.62 178 ARG A O 1
ATOM 1382 N N . VAL A 1 179 ? 10.230 5.355 6.235 1.00 98.12 179 VAL A N 1
ATOM 1383 C CA . VAL A 1 179 ? 11.156 4.564 5.424 1.00 98.12 179 VAL A CA 1
ATOM 1384 C C . VAL A 1 179 ? 11.929 5.468 4.483 1.00 98.12 179 VAL A C 1
ATOM 1386 O O . VAL A 1 179 ? 11.342 6.174 3.665 1.00 98.12 179 VAL A O 1
ATOM 1389 N N . GLU A 1 180 ? 13.252 5.414 4.591 1.00 98.06 180 GLU A N 1
ATOM 1390 C CA . GLU A 1 180 ? 14.178 5.983 3.616 1.00 98.06 180 GLU A CA 1
ATOM 1391 C C . GLU A 1 180 ? 14.747 4.838 2.779 1.00 98.06 180 GLU A C 1
ATOM 1393 O O . GLU A 1 180 ? 15.288 3.879 3.340 1.00 98.06 180 GLU A O 1
ATOM 1398 N N . ALA A 1 181 ? 14.638 4.916 1.457 1.00 97.69 181 ALA A N 1
ATOM 1399 C CA . ALA A 1 181 ? 15.071 3.838 0.581 1.00 97.69 181 ALA A CA 1
ATOM 1400 C C . ALA A 1 181 ? 15.637 4.340 -0.747 1.00 97.69 181 ALA A C 1
ATOM 1402 O O . ALA A 1 181 ? 15.404 5.475 -1.168 1.00 97.69 181 ALA A O 1
ATOM 1403 N N . VAL A 1 182 ? 16.385 3.451 -1.395 1.00 96.88 182 VAL A N 1
ATOM 1404 C CA . VAL A 1 182 ? 16.814 3.577 -2.785 1.00 96.88 182 VAL A CA 1
ATOM 1405 C C . VAL A 1 182 ? 16.076 2.518 -3.587 1.00 96.88 182 VAL A C 1
ATOM 1407 O O . VAL A 1 182 ? 16.132 1.335 -3.261 1.00 96.88 182 VAL A O 1
ATOM 1410 N N . GLN A 1 183 ? 15.369 2.946 -4.620 1.00 95.50 183 GLN A N 1
ATOM 1411 C CA . GLN A 1 183 ? 14.672 2.083 -5.550 1.00 95.50 183 GLN A CA 1
ATOM 1412 C C . GLN A 1 183 ? 15.381 2.110 -6.893 1.00 95.50 183 GLN A C 1
ATOM 1414 O O . GLN A 1 183 ? 15.563 3.173 -7.483 1.00 95.50 183 GLN A O 1
ATOM 1419 N N . LEU A 1 184 ? 15.759 0.935 -7.369 1.00 93.06 184 LEU A N 1
ATOM 1420 C CA . LEU A 1 184 ? 16.284 0.751 -8.711 1.00 93.06 184 LEU A CA 1
ATOM 1421 C C . LEU A 1 184 ? 15.139 0.314 -9.609 1.00 93.06 184 LEU A C 1
ATOM 1423 O O . LEU A 1 184 ? 14.413 -0.610 -9.253 1.00 93.06 184 LEU A O 1
ATOM 1427 N N . TRP A 1 185 ? 14.992 0.985 -10.740 1.00 91.12 185 TRP A N 1
ATOM 1428 C CA . TRP A 1 185 ? 14.068 0.658 -11.814 1.00 91.12 185 TRP A CA 1
ATOM 1429 C C . TRP A 1 185 ? 14.888 0.216 -13.016 1.00 91.12 185 TRP A C 1
ATOM 1431 O O . TRP A 1 185 ? 15.718 0.971 -13.514 1.00 91.12 185 TRP A O 1
ATOM 1441 N N . TRP A 1 186 ? 14.674 -1.007 -13.477 1.00 89.88 186 TRP A N 1
ATOM 1442 C CA . TRP A 1 186 ? 15.297 -1.536 -14.679 1.00 89.88 186 TRP A CA 1
ATOM 1443 C C . TRP A 1 186 ? 14.299 -1.516 -15.815 1.00 89.88 186 TRP A C 1
ATOM 1445 O O . TRP A 1 186 ? 13.167 -1.969 -15.654 1.00 89.88 186 TRP A O 1
ATOM 1455 N N . THR A 1 187 ? 14.767 -1.045 -16.961 1.00 88.06 187 THR A N 1
ATOM 1456 C CA . THR A 1 187 ? 14.137 -1.272 -18.255 1.00 88.06 187 THR A CA 1
ATOM 1457 C C . THR A 1 187 ? 15.068 -2.116 -19.128 1.00 88.06 187 THR A C 1
ATOM 1459 O O . THR A 1 187 ? 16.182 -2.483 -18.718 1.00 88.06 187 THR A O 1
ATOM 1462 N N . LYS A 1 188 ? 14.654 -2.401 -20.365 1.00 85.81 188 LYS A N 1
ATOM 1463 C CA . LYS A 1 188 ? 15.562 -2.952 -21.384 1.00 85.81 188 LYS A CA 1
ATOM 1464 C C . LYS A 1 188 ? 16.757 -2.036 -21.670 1.00 85.81 188 LYS A C 1
ATOM 1466 O O . LYS A 1 188 ? 17.858 -2.531 -21.879 1.00 85.81 188 LYS A O 1
ATOM 1471 N N . ALA A 1 189 ? 16.563 -0.717 -21.649 1.00 89.50 189 ALA A N 1
ATOM 1472 C CA . ALA A 1 189 ? 17.573 0.252 -22.079 1.00 89.50 189 ALA A CA 1
ATOM 1473 C C . ALA A 1 189 ? 18.392 0.856 -20.927 1.00 89.50 189 ALA A C 1
ATOM 1475 O O . ALA A 1 189 ? 19.523 1.305 -21.127 1.00 89.50 189 ALA A O 1
ATOM 1476 N N . SER A 1 190 ? 17.832 0.910 -19.720 1.00 92.19 190 SER A N 1
ATOM 1477 C CA . SER A 1 190 ? 18.384 1.728 -18.642 1.00 92.19 190 SER A CA 1
ATOM 1478 C C . SER A 1 190 ? 18.157 1.151 -17.252 1.00 92.19 190 SER A C 1
ATOM 1480 O O . SER A 1 190 ? 17.312 0.285 -17.024 1.00 92.19 190 SER A O 1
ATOM 1482 N N . VAL A 1 191 ? 18.922 1.690 -16.308 1.00 93.12 191 VAL A N 1
ATOM 1483 C CA . VAL A 1 191 ? 18.680 1.574 -14.876 1.00 93.12 191 VAL A CA 1
ATOM 1484 C C . VAL A 1 191 ? 18.498 2.979 -14.322 1.00 93.12 191 VAL A C 1
ATOM 1486 O O . VAL A 1 191 ? 19.389 3.819 -14.451 1.00 93.12 191 VAL A O 1
ATOM 1489 N N . GLU A 1 192 ? 17.346 3.241 -13.722 1.00 94.88 192 GLU A N 1
ATOM 1490 C CA . GLU A 1 192 ? 17.049 4.479 -13.014 1.00 94.88 192 GLU A CA 1
ATOM 1491 C C . GLU A 1 192 ? 17.098 4.234 -11.504 1.00 94.88 192 GLU A C 1
ATOM 1493 O O . GLU A 1 192 ? 16.422 3.361 -10.965 1.00 94.88 192 GLU A O 1
ATOM 1498 N N . GLU A 1 193 ? 17.895 5.028 -10.803 1.00 95.69 193 GLU A N 1
ATOM 1499 C CA . GLU A 1 193 ? 17.958 5.046 -9.349 1.00 95.69 193 GLU A CA 1
ATOM 1500 C C . GLU A 1 193 ? 17.109 6.196 -8.806 1.00 95.69 193 GLU A C 1
ATOM 1502 O O . GLU A 1 193 ? 17.305 7.357 -9.170 1.00 95.69 193 GLU A O 1
ATOM 1507 N N . ARG A 1 194 ? 16.180 5.881 -7.901 1.00 96.12 194 ARG A N 1
ATOM 1508 C CA . ARG A 1 194 ? 15.332 6.847 -7.198 1.00 96.12 194 ARG A CA 1
ATOM 1509 C C . ARG A 1 194 ? 15.510 6.703 -5.699 1.00 96.12 194 ARG A C 1
ATOM 1511 O O . ARG A 1 194 ? 15.231 5.647 -5.140 1.00 96.12 194 ARG A O 1
ATOM 1518 N N . ARG A 1 195 ? 15.902 7.777 -5.021 1.00 97.25 195 ARG A N 1
ATOM 1519 C CA . ARG A 1 195 ? 15.909 7.824 -3.554 1.00 97.25 195 ARG A CA 1
ATOM 1520 C C . ARG A 1 195 ? 14.649 8.513 -3.055 1.00 97.25 195 ARG A C 1
ATOM 1522 O O . ARG A 1 195 ? 14.268 9.556 -3.585 1.00 97.25 195 ARG A O 1
ATOM 1529 N N . TRP A 1 196 ? 14.037 7.956 -2.017 1.00 97.62 196 TRP A N 1
ATOM 1530 C CA . TRP A 1 196 ? 12.816 8.502 -1.436 1.00 97.62 196 TRP A CA 1
ATOM 1531 C C . TRP A 1 196 ? 12.736 8.315 0.077 1.00 97.62 196 TRP A C 1
ATOM 1533 O O . TRP A 1 196 ? 13.391 7.455 0.670 1.00 97.62 196 TRP A O 1
ATOM 1543 N N . LEU A 1 197 ? 11.910 9.155 0.696 1.00 97.81 197 LEU A N 1
ATOM 1544 C CA . LEU A 1 197 ? 11.531 9.131 2.100 1.00 97.81 197 LEU A CA 1
ATOM 1545 C C . LEU A 1 197 ? 10.006 9.200 2.184 1.00 97.81 197 LEU A C 1
ATOM 1547 O O . LEU A 1 197 ? 9.394 10.170 1.732 1.00 97.81 197 LEU A O 1
ATOM 1551 N N . ARG A 1 198 ? 9.395 8.166 2.754 1.00 97.12 198 ARG A N 1
ATOM 1552 C CA . ARG A 1 198 ? 7.937 7.986 2.794 1.00 97.12 198 ARG A CA 1
ATOM 1553 C C . ARG A 1 198 ? 7.474 7.534 4.174 1.00 97.12 198 ARG A C 1
ATOM 1555 O O . ARG A 1 198 ? 8.281 7.013 4.950 1.00 97.12 198 ARG A O 1
ATOM 1562 N N . ILE A 1 199 ? 6.188 7.718 4.456 1.00 95.62 199 ILE A N 1
ATOM 1563 C CA . ILE A 1 199 ? 5.501 7.098 5.592 1.00 95.62 199 ILE A CA 1
ATOM 1564 C C . ILE A 1 199 ? 4.526 6.060 5.057 1.00 95.62 199 ILE A C 1
ATOM 1566 O O . ILE A 1 199 ? 3.708 6.354 4.186 1.00 95.62 199 ILE A O 1
ATOM 1570 N N . TYR A 1 200 ? 4.624 4.851 5.592 1.00 94.44 200 TYR A N 1
ATOM 1571 C CA . TYR A 1 200 ? 3.656 3.788 5.376 1.00 94.44 200 TYR A CA 1
ATOM 1572 C C . TYR A 1 200 ? 2.856 3.587 6.650 1.00 94.44 200 TYR A C 1
ATOM 1574 O O . TYR A 1 200 ? 3.448 3.438 7.715 1.00 94.44 200 TYR A O 1
ATOM 1582 N N . ASP A 1 201 ? 1.538 3.548 6.536 1.00 94.50 201 ASP A N 1
ATOM 1583 C CA . ASP A 1 201 ? 0.675 3.203 7.656 1.00 94.50 201 ASP A CA 1
ATOM 1584 C C . ASP A 1 201 ? 0.371 1.713 7.582 1.00 94.50 201 ASP A C 1
ATOM 1586 O O . ASP A 1 201 ? -0.196 1.220 6.605 1.00 94.50 201 ASP A O 1
ATOM 1590 N N . CYS A 1 202 ? 0.821 0.988 8.601 1.00 92.88 202 CYS A N 1
ATOM 1591 C CA . CYS A 1 202 ? 0.634 -0.448 8.710 1.00 92.88 202 CYS A CA 1
ATOM 1592 C C . CYS A 1 202 ? -0.302 -0.770 9.863 1.00 92.88 202 CYS A C 1
ATOM 1594 O O . CYS A 1 202 ? -0.148 -0.240 10.959 1.00 92.88 202 CYS A O 1
ATOM 1596 N N . TYR A 1 203 ? -1.245 -1.667 9.643 1.00 91.50 203 TYR A N 1
ATOM 1597 C CA . TYR A 1 203 ? -2.260 -2.018 10.624 1.00 91.50 203 TYR A CA 1
ATOM 1598 C C . TYR A 1 203 ? -2.603 -3.493 10.518 1.00 91.50 203 TYR A C 1
ATOM 1600 O O . TYR A 1 203 ? -2.297 -4.167 9.532 1.00 91.50 203 TYR A O 1
ATOM 1608 N N . HIS A 1 204 ? -3.205 -4.002 11.579 1.00 87.31 204 HIS A N 1
ATOM 1609 C CA . HIS A 1 204 ? -3.710 -5.359 11.616 1.00 87.31 204 HIS A CA 1
ATOM 1610 C C . HIS A 1 204 ? -5.195 -5.308 11.250 1.00 87.31 204 HIS A C 1
ATOM 1612 O O . HIS A 1 204 ? -5.964 -4.582 11.877 1.00 87.31 204 HIS A O 1
ATOM 1618 N N . SER A 1 205 ? -5.550 -5.961 10.148 1.00 80.38 205 SER A N 1
ATOM 1619 C CA . SER A 1 205 ? -6.909 -5.970 9.601 1.00 80.38 205 SER A CA 1
ATOM 1620 C C . SER A 1 205 ? -7.832 -6.885 10.405 1.00 80.38 205 SER A C 1
ATOM 1622 O O . SER A 1 205 ? -7.377 -7.753 11.150 1.00 80.38 205 SER A O 1
ATOM 1624 N N . THR A 1 206 ? -9.138 -6.741 10.191 1.00 75.44 206 THR A N 1
ATOM 1625 C CA . THR A 1 206 ? -10.174 -7.599 10.791 1.00 75.44 206 THR A CA 1
ATOM 1626 C C . THR A 1 206 ? -10.082 -9.071 10.374 1.00 75.44 206 THR A C 1
ATOM 1628 O O . THR A 1 206 ? -10.719 -9.914 10.993 1.00 75.44 206 THR A O 1
ATOM 1631 N N . LEU A 1 207 ? -9.272 -9.394 9.359 1.00 74.94 207 LEU A N 1
ATOM 1632 C CA . LEU A 1 207 ? -9.049 -10.749 8.842 1.00 74.94 207 LEU A CA 1
ATOM 1633 C C . LEU A 1 207 ? -7.807 -11.429 9.435 1.00 74.94 207 LEU A C 1
ATOM 1635 O O . LEU A 1 207 ? -7.297 -12.392 8.867 1.00 74.94 207 LEU A O 1
ATOM 1639 N N . ASP A 1 208 ? -7.279 -10.912 10.542 1.00 80.62 208 ASP A N 1
ATOM 1640 C CA . ASP A 1 208 ? -6.051 -11.406 11.166 1.00 80.62 208 ASP A CA 1
ATOM 1641 C C . ASP A 1 208 ? -4.800 -11.319 10.266 1.00 80.62 208 ASP A C 1
ATOM 1643 O O . ASP A 1 208 ? -3.878 -12.137 10.323 1.00 80.62 208 ASP A O 1
ATOM 1647 N N . GLU A 1 209 ? -4.716 -10.276 9.441 1.00 84.00 209 GLU A N 1
ATOM 1648 C CA . GLU A 1 209 ? -3.596 -10.048 8.521 1.00 84.00 209 GLU A CA 1
ATOM 1649 C C . GLU A 1 209 ? -2.971 -8.672 8.738 1.00 84.00 209 GLU A C 1
ATOM 1651 O O . GLU A 1 209 ? -3.682 -7.682 8.920 1.00 84.00 209 GLU A O 1
ATOM 1656 N N . TRP A 1 210 ? -1.639 -8.579 8.655 1.00 87.06 210 TRP A N 1
ATOM 1657 C CA . TRP A 1 210 ? -0.997 -7.268 8.537 1.00 87.06 210 TRP A CA 1
ATOM 1658 C C . TRP A 1 210 ? -1.195 -6.704 7.134 1.00 87.06 210 TRP A C 1
ATOM 1660 O O . TRP A 1 210 ? -0.915 -7.371 6.136 1.00 87.06 210 TRP A O 1
ATOM 1670 N N . LYS A 1 211 ? -1.599 -5.439 7.076 1.00 87.50 211 LYS A N 1
ATOM 1671 C CA . LYS A 1 211 ? -1.674 -4.635 5.859 1.00 87.50 211 LYS A CA 1
ATOM 1672 C C . LYS A 1 211 ? -0.792 -3.401 6.026 1.00 87.50 211 LYS A C 1
ATOM 1674 O O . LYS A 1 211 ? -0.557 -2.940 7.143 1.00 87.50 211 LYS A O 1
ATOM 1679 N N . CYS A 1 212 ? -0.314 -2.863 4.912 1.00 89.44 212 CYS A N 1
ATOM 1680 C CA . CYS A 1 212 ? 0.349 -1.566 4.861 1.00 89.44 212 CYS A CA 1
ATOM 1681 C C . CYS A 1 212 ? -0.123 -0.807 3.627 1.00 89.44 212 CYS A C 1
ATOM 1683 O O . CYS A 1 212 ? -0.319 -1.412 2.575 1.00 89.44 212 CYS A O 1
ATOM 1685 N N . GLY A 1 213 ? -0.220 0.512 3.742 1.00 86.25 213 GLY A N 1
ATOM 1686 C CA . GLY A 1 213 ? -0.446 1.422 2.624 1.00 86.25 213 GLY A CA 1
ATOM 1687 C C . GLY A 1 213 ? 0.564 2.562 2.634 1.00 86.25 213 GLY A C 1
ATOM 1688 O O . GLY A 1 213 ? 1.127 2.894 3.678 1.00 86.25 213 GLY A O 1
ATOM 1689 N N . LEU A 1 214 ? 0.821 3.160 1.468 1.00 82.38 214 LEU A N 1
ATOM 1690 C CA . LEU A 1 214 ? 1.554 4.423 1.403 1.00 82.38 214 LEU A CA 1
ATOM 1691 C C . LEU A 1 214 ? 0.646 5.533 1.939 1.00 82.38 214 LEU A C 1
ATOM 1693 O O . LEU A 1 214 ? -0.379 5.816 1.330 1.00 82.38 214 LEU A O 1
ATOM 1697 N N . SER A 1 215 ? 1.047 6.149 3.048 1.00 81.94 215 SER A N 1
ATOM 1698 C CA . SER A 1 215 ? 0.302 7.231 3.697 1.00 81.94 215 SER A CA 1
ATOM 1699 C C . SER A 1 215 ? 0.796 8.594 3.213 1.00 81.94 215 SER A C 1
ATOM 1701 O O . SER A 1 215 ? 0.021 9.409 2.722 1.00 81.94 215 SER A O 1
ATOM 1703 N N . GLU A 1 216 ? 2.117 8.815 3.231 1.00 89.31 216 GLU A N 1
ATOM 1704 C CA . GLU A 1 216 ? 2.695 10.121 2.899 1.00 89.31 216 GLU A CA 1
ATOM 1705 C C . GLU A 1 216 ? 3.990 10.010 2.083 1.00 89.31 216 GLU A C 1
ATOM 1707 O O . GLU A 1 216 ? 4.862 9.170 2.345 1.00 89.31 216 GLU A O 1
ATOM 1712 N N . ARG A 1 217 ? 4.155 10.916 1.112 1.00 93.00 217 ARG A N 1
ATOM 1713 C CA . ARG A 1 217 ? 5.423 11.155 0.410 1.00 93.00 217 ARG A CA 1
ATOM 1714 C C . ARG A 1 217 ? 6.100 12.380 1.014 1.00 93.00 217 ARG A C 1
ATOM 1716 O O . ARG A 1 217 ? 5.705 13.501 0.726 1.00 93.00 217 ARG A O 1
ATOM 1723 N N . ILE A 1 218 ? 7.134 12.163 1.825 1.00 95.56 218 ILE A N 1
ATOM 1724 C CA . ILE A 1 218 ? 7.856 13.268 2.470 1.00 95.56 218 ILE A CA 1
ATOM 1725 C C . ILE A 1 218 ? 8.827 13.913 1.482 1.00 95.56 218 ILE A C 1
ATOM 1727 O O . ILE A 1 218 ? 8.926 15.135 1.397 1.00 95.56 218 ILE A O 1
ATOM 1731 N N . LYS A 1 219 ? 9.621 13.092 0.787 1.00 95.94 219 LYS A N 1
ATOM 1732 C CA . LYS A 1 219 ? 10.672 13.587 -0.103 1.00 95.94 219 LYS A CA 1
ATOM 1733 C C . LYS A 1 219 ? 11.031 12.570 -1.171 1.00 95.94 219 LYS A C 1
ATOM 1735 O O . LYS A 1 219 ? 11.344 11.426 -0.848 1.00 95.94 219 LYS A O 1
ATOM 1740 N N . ASP A 1 220 ? 11.100 13.038 -2.406 1.00 95.25 220 ASP A N 1
ATOM 1741 C CA . ASP A 1 220 ? 11.736 12.344 -3.519 1.00 95.25 220 ASP A CA 1
ATOM 1742 C C . ASP A 1 220 ? 12.977 13.155 -3.930 1.00 95.25 220 ASP A C 1
ATOM 1744 O O . ASP A 1 220 ? 12.941 14.385 -4.010 1.00 95.25 220 ASP A O 1
ATOM 1748 N N . TRP A 1 221 ? 14.112 12.484 -4.112 1.00 96.56 221 TRP A N 1
ATOM 1749 C CA . TRP A 1 221 ? 15.327 13.113 -4.639 1.00 96.56 221 TRP A CA 1
ATOM 1750 C C . TRP A 1 221 ? 15.360 12.992 -6.169 1.00 96.56 221 TRP A C 1
ATOM 1752 O O . TRP A 1 221 ? 14.710 12.093 -6.709 1.00 96.56 221 TRP A O 1
ATOM 1762 N N . PRO A 1 222 ? 16.141 13.841 -6.871 1.00 96.25 222 PRO A N 1
ATOM 1763 C CA . PRO A 1 222 ? 16.355 13.691 -8.306 1.00 96.25 222 PRO A CA 1
ATOM 1764 C C . PRO A 1 222 ? 16.822 12.277 -8.648 1.00 96.25 222 PRO A C 1
ATOM 1766 O O . PRO A 1 222 ? 17.663 11.710 -7.943 1.00 96.25 222 PRO A O 1
ATOM 1769 N N . SER A 1 223 ? 16.265 11.712 -9.716 1.00 94.69 223 SER A N 1
ATOM 1770 C CA . SER A 1 223 ? 16.645 10.382 -10.163 1.00 94.69 223 SER A CA 1
ATOM 1771 C C . SER A 1 223 ? 17.928 10.408 -10.987 1.00 94.69 223 SER A C 1
ATOM 1773 O O . SER A 1 223 ? 18.275 11.408 -11.619 1.00 94.69 223 SER A O 1
ATOM 1775 N N . VAL A 1 224 ? 18.653 9.292 -10.969 1.00 95.56 224 VAL A N 1
ATOM 1776 C CA . VAL A 1 224 ? 19.870 9.102 -11.763 1.00 95.56 224 VAL A CA 1
ATOM 1777 C C . VAL A 1 224 ? 19.626 7.959 -12.732 1.00 95.56 224 VAL A C 1
ATOM 1779 O O . VAL A 1 224 ? 19.479 6.816 -12.310 1.00 95.56 224 VAL A O 1
ATOM 1782 N N . THR A 1 225 ? 19.608 8.253 -14.031 1.00 95.62 225 THR A N 1
ATOM 1783 C CA . THR A 1 225 ? 19.428 7.238 -15.079 1.00 95.62 225 THR A CA 1
ATOM 1784 C C . THR A 1 225 ? 20.761 6.909 -15.733 1.00 95.62 225 THR A C 1
ATOM 1786 O O . THR A 1 225 ? 21.531 7.805 -16.079 1.00 95.62 225 THR A O 1
ATOM 1789 N N . ARG A 1 226 ? 21.045 5.619 -15.907 1.00 92.62 226 ARG A N 1
ATOM 1790 C CA . ARG A 1 226 ? 22.244 5.115 -16.586 1.00 92.62 226 ARG A CA 1
ATOM 1791 C C . ARG A 1 226 ? 21.850 4.100 -17.660 1.00 92.62 226 ARG A C 1
ATOM 1793 O O . ARG A 1 226 ? 20.911 3.340 -17.427 1.00 92.62 226 ARG A O 1
ATOM 1800 N N . PRO A 1 227 ? 22.552 4.041 -18.805 1.00 91.19 227 PRO A N 1
ATOM 1801 C CA . PRO A 1 227 ? 22.377 2.953 -19.761 1.00 91.19 227 PRO A CA 1
ATOM 1802 C C . PRO A 1 227 ? 22.663 1.606 -19.099 1.00 91.19 227 PRO A C 1
ATOM 1804 O O . PRO A 1 227 ? 23.581 1.494 -18.277 1.00 91.19 227 PRO A O 1
ATOM 1807 N N . ARG A 1 228 ? 21.886 0.586 -19.457 1.00 79.81 228 ARG A N 1
ATOM 1808 C CA . ARG A 1 228 ? 22.151 -0.787 -19.030 1.00 79.81 228 ARG A CA 1
ATOM 1809 C C . ARG A 1 228 ? 23.337 -1.306 -19.849 1.00 79.81 228 ARG A C 1
ATOM 1811 O O . ARG A 1 228 ? 23.268 -1.314 -21.073 1.00 79.81 228 ARG A O 1
ATOM 1818 N N . ARG A 1 229 ? 24.444 -1.614 -19.169 1.00 73.25 229 ARG A N 1
ATOM 1819 C CA . ARG A 1 229 ? 25.635 -2.217 -19.785 1.00 73.25 229 ARG A CA 1
ATOM 1820 C C . ARG A 1 229 ? 25.452 -3.713 -19.962 1.00 73.25 229 ARG A C 1
ATOM 1822 O O . ARG A 1 229 ? 24.755 -4.303 -19.104 1.00 73.25 229 ARG A O 1
#

Sequence (229 aa):
MKRFLTVILSLIALVALSASPAAVAAPDFNVGDRVEIDALGIGKWEPGVAIAENADSYLVRTDPLRPGMPYGEYTIPKTGSWVDRIRASNAPLPDEQKIDNRKPTGILDCPITKSIYGKKLPVATAKRMVRCLAEYYDGDDYASRVDIKKFTVGKPRKWNPYNDIGPGTIDTLVYPIRVEAVQLWWTKASVEERRWLRIYDCYHSTLDEWKCGLSERIKDWPSVTRPRR

Radius of gyration: 26.47 Å; chains: 1; bounding box: 117×46×42 Å

Foldseek 3Di:
DDDDDDDDDDDDPPPPPPPDPDFDFAPDDDFFFWKWFPQPPPPDTFIFTFHDDDPFWTWTWGDAPDPQAHTATATQGRGDPRSVGMDGDPDDRPPPDPPPPQDPPPQDRRDWDFADPPDDDDPVNVVSQVQRVPWDDDDQFKTKGKDWPDKDWDDWDFDDPVQDDHQHDRRKIKIKMWTWIWMWMDGPWKIKIKTFIFIKIWIQHPVRTIHIDTRGGPDIDDMDIDTDD